Protein 6BYQ (pdb70)

Radius of gyration: 20.9 Å; Cα contacts (8 Å, |Δi|>4): 450; chains: 1; bounding box: 57×39×56 Å

Nearest PDB structures (foldseek):
  6byq-assembly1_A-2  TM=1.003E+00  e=1.329E-57  Helicobacter pylori G27
  1h3f-assembly1_B  TM=9.037E-01  e=4.212E-27  Thermus thermophilus HB27
  6bqy-assembly2_B  TM=9.105E-01  e=7.149E-23  Acinetobacter baumannii
  6bqz-assembly1_A  TM=9.228E-01  e=1.610E-22  Acinetobacter baumannii
  6bqz-assembly2_B  TM=9.219E-01  e=1.893E-22  Acinetobacter baumannii

InterPro domains:
  IPR001412 Aminoacyl-tRNA synthetase, class I, conserved site [PS00178] (47-57)
  IPR002305 Aminoacyl-tRNA synthetase, class Ic [PF00579] (36-324)
  IPR002307 Tyrosine-tRNA ligase [PR01040] (51-73)
  IPR002307 Tyrosine-tRNA ligase [PR01040] (166-181)
  IPR002307 Tyrosine-tRNA ligase [PR01040] (183-205)
  IPR002307 Tyrosine-tRNA ligase [PR01040] (217-229)
  IPR002307 Tyrosine-tRNA ligase [TIGR00234] (8-401)
  IPR002307 Tyrosine-tRNA ligase [cd00805] (41-305)
  IPR002942 RNA-binding S4 domain [PF01479] (344-382)
  IPR002942 RNA-binding S4 domain [SM00363] (342-402)
  IPR014729 Rossmann-like alpha/beta/alpha sandwich fold [G3DSA:3.40.50.620] (4-224)
  IPR024088 Tyrosine-tRNA ligase, bacterial-type [PTHR11766] (14-399)
  IPR024108 Tyrosine-tRNA ligase, bacterial-type, type 2 [MF_02007] (3-401)
  IPR036986 RNA-binding S4 domain superfamily [G3DSA:3.10.290.10] (333-400)

Secondary structure (DSSP, 8-state):
-HHHHHHHHHHHHHHHTT-SEEE-HHHHHHHHHHHHHH---EEEEEEE-SS----BHHHHHHHHHHHHHHHTTEEEEEEE-HHHHTT---PPPPHHHHHHHHHHHHTTGGGTS-GGGEEEEETHHHHTTTHHHHHHHHHTTS-HHHHTTSHHHHHHHHTT----THHHHHHHHHHHHHHHHT-SEEEEEGGGHHHHHHHHHHHHHTT-S---EEEEEPPPBPTTSSSB--TTTT---BTTS-HHHHHHHHHTS-HHHHHHHHHHH--S-HHHHHHHHHHHHTTSS-HHHHHHHHHHHHHHHHS-HHHHHHHH-

Structure (mmCIF, N/CA/C/O backbone):
data_6BYQ
#
_entry.id   6BYQ
#
_cell.length_a   121.400
_cell.length_b   43.360
_cell.length_c   113.700
_cell.angle_alpha   90.000
_cell.angle_beta   121.210
_cell.angle_gamma   90.000
#
_symmetry.space_group_name_H-M   'C 1 2 1'
#
loop_
_entity.id
_entity.type
_entity.pdbx_description
1 polymer 'Tyrosine--tRNA ligase'
2 non-polymer 'ISOPROPYL ALCOHOL'
3 water water
#
loop_
_atom_site.group_PDB
_atom_site.id
_atom_site.type_symbol
_atom_site.label_atom_id
_atom_site.label_alt_id
_atom_site.label_comp_id
_atom_site.label_asym_id
_atom_site.label_entity_id
_atom_site.label_seq_id
_atom_site.pdbx_PDB_ins_code
_atom_site.Cartn_x
_atom_site.Cartn_y
_atom_site.Cartn_z
_atom_site.occupancy
_atom_site.B_iso_or_equiv
_atom_site.auth_seq_id
_atom_site.auth_comp_id
_atom_site.auth_asym_id
_atom_site.auth_atom_id
_atom_site.pdbx_PDB_model_num
ATOM 1 N N . HIS A 1 6 ? -50.949 -19.014 -0.423 1.00 103.22 -2 HIS A N 1
ATOM 2 C CA . HIS A 1 6 ? -51.154 -19.916 0.706 1.00 100.92 -2 HIS A CA 1
ATOM 3 C C . HIS A 1 6 ? -50.915 -19.168 2.027 1.00 94.82 -2 HIS A C 1
ATOM 4 O O . HIS A 1 6 ? -49.806 -19.195 2.572 1.00 90.61 -2 HIS A O 1
ATOM 11 N N . HIS A 1 7 ? -51.972 -18.512 2.530 1.00 93.50 -1 HIS A N 1
ATOM 12 C CA . HIS A 1 7 ? -51.825 -17.547 3.622 1.00 89.87 -1 HIS A CA 1
ATOM 13 C C . HIS A 1 7 ? -51.154 -18.167 4.840 1.00 97.11 -1 HIS A C 1
ATOM 14 O O . HIS A 1 7 ? -50.334 -17.520 5.503 1.00 91.32 -1 HIS A O 1
ATOM 16 N N . HIS A 1 8 ? -51.493 -19.418 5.153 1.00 108.81 0 HIS A N 1
ATOM 17 C CA . HIS A 1 8 ? -50.951 -20.054 6.348 1.00 111.20 0 HIS A CA 1
ATOM 18 C C . HIS A 1 8 ? -49.436 -20.177 6.266 1.00 94.74 0 HIS A C 1
ATOM 19 O O . HIS A 1 8 ? -48.721 -19.800 7.201 1.00 90.52 0 HIS A O 1
ATOM 26 N N . MET A 1 9 ? -48.931 -20.708 5.148 1.00 88.80 1 MET A N 1
ATOM 27 C CA . MET A 1 9 ? -47.492 -20.889 4.984 1.00 80.51 1 MET A CA 1
ATOM 28 C C . MET A 1 9 ? -46.746 -19.561 5.046 1.00 75.65 1 MET A C 1
ATOM 29 O O . MET A 1 9 ? -45.692 -19.462 5.688 1.00 69.44 1 MET A O 1
ATOM 34 N N . GLU A 1 10 ? -47.278 -18.529 4.381 1.00 74.44 2 GLU A N 1
ATOM 35 C CA . GLU A 1 10 ? -46.646 -17.213 4.404 1.00 67.75 2 GLU A CA 1
ATOM 36 C C . GLU A 1 10 ? -46.462 -16.708 5.830 1.00 64.36 2 GLU A C 1
ATOM 37 O O . GLU A 1 10 ? -45.426 -16.114 6.159 1.00 63.33 2 GLU A O 1
ATOM 43 N N . GLN A 1 11 ? -47.445 -16.961 6.697 1.00 47.78 3 GLN A N 1
ATOM 44 C CA . GLN A 1 11 ? -47.301 -16.585 8.098 1.00 55.34 3 GLN A CA 1
ATOM 45 C C . GLN A 1 11 ? -46.195 -17.391 8.758 1.00 58.11 3 GLN A C 1
ATOM 46 O O . GLN A 1 11 ? -45.362 -16.842 9.490 1.00 57.16 3 GLN A O 1
ATOM 48 N N . LYS A 1 12 ? -46.163 -18.701 8.497 1.00 54.47 4 LYS A N 1
ATOM 49 C CA . LYS A 1 12 ? -45.114 -19.534 9.062 1.00 54.05 4 LYS A CA 1
ATOM 50 C C . LYS A 1 12 ? -43.741 -19.066 8.587 1.00 58.42 4 LYS A C 1
ATOM 51 O O . LYS A 1 12 ? -42.800 -18.962 9.384 1.00 57.39 4 LYS A O 1
ATOM 53 N N . ILE A 1 13 ? -43.614 -18.739 7.299 1.00 51.14 5 ILE A N 1
ATOM 54 C CA . ILE A 1 13 ? -42.315 -18.301 6.795 1.00 48.93 5 ILE A CA 1
ATOM 55 C C . ILE A 1 13 ? -41.941 -16.949 7.385 1.00 45.33 5 ILE A C 1
ATOM 56 O O . ILE A 1 13 ? -40.784 -16.719 7.757 1.00 42.29 5 ILE A O 1
ATOM 61 N N . SER A 1 14 ? -42.905 -16.031 7.480 1.00 39.84 6 SER A N 1
ATOM 62 C CA . SER A 1 14 ? -42.589 -14.712 8.015 1.00 50.83 6 SER A CA 1
ATOM 63 C C . SER A 1 14 ? -42.047 -14.819 9.434 1.00 57.88 6 SER A C 1
ATOM 64 O O . SER A 1 14 ? -41.062 -14.155 9.785 1.00 60.18 6 SER A O 1
ATOM 67 N N . VAL A 1 15 ? -42.670 -15.670 10.253 1.00 58.22 7 VAL A N 1
ATOM 68 C CA . VAL A 1 15 ? -42.204 -15.909 11.616 1.00 52.30 7 VAL A CA 1
ATOM 69 C C . VAL A 1 15 ? -40.817 -16.562 11.612 1.00 49.02 7 VAL A C 1
ATOM 70 O O . VAL A 1 15 ? -39.935 -16.184 12.396 1.00 39.92 7 VAL A O 1
ATOM 74 N N . ALA A 1 16 ? -40.606 -17.555 10.739 1.00 40.41 8 ALA A N 1
ATOM 75 C CA . ALA A 1 16 ? -39.304 -18.221 10.687 1.00 42.64 8 ALA A CA 1
ATOM 76 C C . ALA A 1 16 ? -38.188 -17.222 10.405 1.00 45.88 8 ALA A C 1
ATOM 77 O O . ALA A 1 16 ? -37.115 -17.286 11.015 1.00 47.12 8 ALA A O 1
ATOM 79 N N . LEU A 1 17 ? -38.428 -16.285 9.492 1.00 46.22 9 LEU A N 1
ATOM 80 C CA . LEU A 1 17 ? -37.396 -15.315 9.145 1.00 42.82 9 LEU A CA 1
ATOM 81 C C . LEU A 1 17 ? -37.074 -14.399 10.318 1.00 46.61 9 LEU A C 1
ATOM 82 O O . LEU A 1 17 ? -35.905 -14.059 10.541 1.00 45.02 9 LEU A O 1
ATOM 87 N N . LYS A 1 18 ? -38.094 -13.989 11.081 1.00 37.51 10 LYS A N 1
ATOM 88 C CA . LYS A 1 18 ? -37.845 -13.134 12.239 1.00 39.78 10 LYS A CA 1
ATOM 89 C C . LYS A 1 18 ? -37.041 -13.865 13.308 1.00 41.66 10 LYS A C 1
ATOM 90 O O . LYS A 1 18 ? -36.122 -13.291 13.899 1.00 41.95 10 LYS A O 1
ATOM 96 N N . GLU A 1 19 ? -37.362 -15.131 13.568 1.00 37.94 11 GLU A N 1
ATOM 97 C CA . GLU A 1 19 ? -36.589 -15.877 14.555 1.00 41.48 11 GLU A CA 1
ATOM 98 C C . GLU A 1 19 ? -35.149 -16.072 14.089 1.00 40.57 11 GLU A C 1
ATOM 99 O O . GLU A 1 19 ? -34.219 -16.019 14.894 1.00 42.27 11 GLU A O 1
ATOM 105 N N . ILE A 1 20 ? -34.946 -16.276 12.790 1.00 41.42 12 ILE A N 1
ATOM 106 C CA . ILE A 1 20 ? -33.597 -16.491 12.273 1.00 29.39 12 ILE A CA 1
ATOM 107 C C . ILE A 1 20 ? -32.754 -15.213 12.403 1.00 37.39 12 ILE A C 1
ATOM 108 O O . ILE A 1 20 ? -31.593 -15.260 12.821 1.00 39.09 12 ILE A O 1
ATOM 113 N N . LYS A 1 21 ? -33.339 -14.053 12.086 1.00 41.20 13 LYS A N 1
ATOM 114 C CA . LYS A 1 21 ? -32.674 -12.760 12.266 1.00 42.10 13 LYS A CA 1
ATOM 115 C C . LYS A 1 21 ? -32.503 -12.373 13.732 1.00 41.10 13 LYS A C 1
ATOM 116 O O . LYS A 1 21 ? -31.699 -11.488 14.030 1.00 45.02 13 LYS A O 1
ATOM 122 N N . ARG A 1 22 ? -33.269 -12.983 14.635 1.00 43.98 14 ARG A N 1
ATOM 123 C CA . ARG A 1 22 ? -33.276 -12.581 16.036 1.00 45.52 14 ARG A CA 1
ATOM 124 C C . ARG A 1 22 ? -31.870 -12.636 16.623 1.00 45.21 14 ARG A C 1
ATOM 125 O O . ARG A 1 22 ? -31.187 -13.654 16.523 1.00 41.31 14 ARG A O 1
ATOM 133 N N . GLY A 1 23 ? -31.437 -11.524 17.214 1.00 40.35 15 GLY A N 1
ATOM 134 C CA . GLY A 1 23 ? -30.142 -11.430 17.846 1.00 42.24 15 GLY A CA 1
ATOM 135 C C . GLY A 1 23 ? -28.947 -11.319 16.916 1.00 44.95 15 GLY A C 1
ATOM 136 O O . GLY A 1 23 ? -27.846 -11.063 17.398 1.00 46.58 15 GLY A O 1
ATOM 137 N N . ALA A 1 24 ? -29.109 -11.485 15.608 1.00 37.79 16 ALA A N 1
ATOM 138 C CA . ALA A 1 24 ? -27.939 -11.478 14.739 1.00 38.63 16 ALA A CA 1
ATOM 139 C C . ALA A 1 24 ? -27.463 -10.056 14.505 1.00 43.29 16 ALA A C 1
ATOM 140 O O . ALA A 1 24 ? -28.242 -9.101 14.565 1.00 41.05 16 ALA A O 1
ATOM 142 N N . ASN A 1 25 ? -26.165 -9.915 14.244 1.00 43.28 17 ASN A N 1
ATOM 143 C CA . ASN A 1 25 ? -25.667 -8.591 13.894 1.00 47.66 17 ASN A CA 1
ATOM 144 C C . ASN A 1 25 ? -25.968 -8.281 12.439 1.00 39.84 17 ASN A C 1
ATOM 145 O O . ASN A 1 25 ? -26.293 -7.141 12.091 1.00 41.18 17 ASN A O 1
ATOM 150 N N . GLU A 1 26 ? -25.862 -9.280 11.583 1.00 38.69 18 GLU A N 1
ATOM 151 C CA . GLU A 1 26 ? -26.012 -9.051 10.160 1.00 42.02 18 GLU A CA 1
ATOM 152 C C . GLU A 1 26 ? -26.250 -10.390 9.501 1.00 41.35 18 GLU A C 1
ATOM 153 O O . GLU A 1 26 ? -25.666 -11.398 9.903 1.00 35.18 18 GLU A O 1
ATOM 159 N N . ILE A 1 27 ? -27.115 -10.389 8.499 1.00 37.16 19 ILE A N 1
ATOM 160 C CA . ILE A 1 27 ? -27.331 -11.544 7.646 1.00 37.44 19 ILE A CA 1
ATOM 161 C C . ILE A 1 27 ? -27.041 -11.132 6.213 1.00 30.13 19 ILE A C 1
ATOM 162 O O . ILE A 1 27 ? -27.557 -10.113 5.742 1.00 35.12 19 ILE A O 1
ATOM 167 N N . ILE A 1 28 ? -26.215 -11.920 5.524 1.00 28.91 20 ILE A N 1
ATOM 168 C CA . ILE A 1 28 ? -26.002 -11.773 4.088 1.00 26.13 20 ILE A CA 1
ATOM 169 C C . ILE A 1 28 ? -26.644 -12.976 3.421 1.00 35.23 20 ILE A C 1
ATOM 170 O O . ILE A 1 28 ? -26.310 -14.115 3.756 1.00 34.70 20 ILE A O 1
ATOM 175 N N . GLY A 1 29 ? -27.561 -12.735 2.484 1.00 33.14 21 GLY A N 1
ATOM 176 C CA . GLY A 1 29 ? -28.218 -13.835 1.795 1.00 29.28 21 GLY A CA 1
ATOM 177 C C . GLY A 1 29 ? -29.522 -14.318 2.414 1.00 29.22 21 GLY A C 1
ATOM 178 O O . GLY A 1 29 ? -29.819 -15.514 2.350 1.00 29.24 21 GLY A O 1
ATOM 179 N N . LEU A 1 30 ? -30.318 -13.425 3.010 1.00 26.84 22 LEU A N 1
ATOM 180 C CA . LEU A 1 30 ? -31.577 -13.855 3.628 1.00 31.56 22 LEU A CA 1
ATOM 181 C C . LEU A 1 30 ? -32.528 -14.476 2.601 1.00 32.19 22 LEU A C 1
ATOM 182 O O . LEU A 1 30 ? -33.249 -15.421 2.922 1.00 31.91 22 LEU A O 1
ATOM 187 N N . GLU A 1 31 ? -32.498 -14.007 1.350 1.00 31.00 23 GLU A N 1
ATOM 188 C CA . GLU A 1 31 ? -33.361 -14.586 0.319 1.00 34.28 23 GLU A CA 1
ATOM 189 C C . GLU A 1 31 ? -33.054 -16.063 0.092 1.00 35.56 23 GLU A C 1
ATOM 190 O O . GLU A 1 31 ? -33.966 -16.893 -0.016 1.00 29.97 23 GLU A O 1
ATOM 196 N N . TYR A 1 32 ? -31.774 -16.417 0.014 1.00 30.34 24 TYR A N 1
ATOM 197 C CA . TYR A 1 32 ? -31.445 -17.826 -0.137 1.00 29.79 24 TYR A CA 1
ATOM 198 C C . TYR A 1 32 ? -31.888 -18.615 1.091 1.00 27.97 24 TYR A C 1
ATOM 199 O O . TYR A 1 32 ? -32.441 -19.715 0.964 1.00 30.27 24 TYR A O 1
ATOM 208 N N . ILE A 1 33 ? -31.699 -18.052 2.290 1.00 27.65 25 ILE A N 1
ATOM 209 C CA . ILE A 1 33 ? -32.165 -18.731 3.498 1.00 19.55 25 ILE A CA 1
ATOM 210 C C . ILE A 1 33 ? -33.677 -18.949 3.435 1.00 33.68 25 ILE A C 1
ATOM 211 O O . ILE A 1 33 ? -34.183 -20.023 3.794 1.00 30.82 25 ILE A O 1
ATOM 216 N N . GLU A 1 34 ? -34.420 -17.928 2.986 1.00 28.45 26 GLU A N 1
ATOM 217 C CA . GLU A 1 34 ? -35.860 -18.070 2.836 1.00 33.72 26 GLU A CA 1
ATOM 218 C C . GLU A 1 34 ? -36.206 -19.189 1.864 1.00 31.44 26 GLU A C 1
ATOM 219 O O . GLU A 1 34 ? -37.138 -19.964 2.097 1.00 29.65 26 GLU A O 1
ATOM 225 N N . LYS A 1 35 ? -35.465 -19.288 0.762 1.00 33.07 27 LYS A N 1
ATOM 226 C CA . LYS A 1 35 ? -35.745 -20.329 -0.210 1.00 36.98 27 LYS A CA 1
ATOM 227 C C . LYS A 1 35 ? -35.494 -21.715 0.383 1.00 27.51 27 LYS A C 1
ATOM 228 O O . LYS A 1 35 ? -36.259 -22.657 0.139 1.00 32.01 27 LYS A O 1
ATOM 234 N N . LEU A 1 36 ? -34.459 -21.848 1.203 1.00 29.22 28 LEU A N 1
ATOM 235 C CA . LEU A 1 36 ? -34.173 -23.150 1.795 1.00 28.69 28 LEU A CA 1
ATOM 236 C C . LEU A 1 36 ? -35.212 -23.509 2.851 1.00 26.85 28 LEU A C 1
ATOM 237 O O . LEU A 1 36 ? -35.585 -24.675 2.980 1.00 31.23 28 LEU A O 1
ATOM 242 N N . VAL A 1 37 ? -35.682 -22.522 3.619 1.00 28.13 29 VAL A N 1
ATOM 243 C CA . VAL A 1 37 ? -36.696 -22.820 4.627 1.00 30.25 29 VAL A CA 1
ATOM 244 C C . VAL A 1 37 ? -37.990 -23.276 3.967 1.00 28.61 29 VAL A C 1
ATOM 245 O O . VAL A 1 37 ? -38.608 -24.252 4.403 1.00 35.73 29 VAL A O 1
ATOM 249 N N . ARG A 1 38 ? -38.411 -22.594 2.893 1.00 34.02 30 ARG A N 1
ATOM 250 C CA . ARG A 1 38 ? -39.621 -23.017 2.194 1.00 33.23 30 ARG A CA 1
ATOM 251 C C . ARG A 1 38 ? -39.442 -24.407 1.609 1.00 32.95 30 ARG A C 1
ATOM 252 O O . ARG A 1 38 ? -40.365 -25.221 1.640 1.00 34.90 30 ARG A O 1
ATOM 260 N N . LYS A 1 39 ? -38.258 -24.697 1.068 1.00 30.79 31 LYS A N 1
ATOM 261 C CA . LYS A 1 39 ? -38.043 -26.018 0.493 1.00 34.98 31 LYS A CA 1
ATOM 262 C C . LYS A 1 39 ? -38.139 -27.086 1.574 1.00 28.11 31 LYS A C 1
ATOM 263 O O . LYS A 1 39 ? -38.760 -28.140 1.363 1.00 33.47 31 LYS A O 1
ATOM 269 N N . TYR A 1 40 ? -37.577 -26.804 2.755 1.00 29.18 32 TYR A N 1
ATOM 270 C CA . TYR A 1 40 ? -37.688 -27.735 3.879 1.00 26.76 32 TYR A CA 1
ATOM 271 C C . TYR A 1 40 ? -39.146 -27.985 4.245 1.00 34.18 32 TYR A C 1
ATOM 272 O O . TYR A 1 40 ? -39.557 -29.134 4.453 1.00 34.22 32 TYR A O 1
ATOM 281 N N . TYR A 1 41 ? -39.943 -26.912 4.344 1.00 33.07 33 TYR A N 1
ATOM 282 C CA . TYR A 1 41 ? -41.365 -27.103 4.641 1.00 36.86 33 TYR A CA 1
ATOM 283 C C . TYR A 1 41 ? -42.069 -27.832 3.513 1.00 35.00 33 TYR A C 1
ATOM 284 O O . TYR A 1 41 ? -42.971 -28.625 3.757 1.00 37.44 33 TYR A O 1
ATOM 293 N N . GLU A 1 42 ? -41.656 -27.594 2.275 1.00 36.38 34 GLU A N 1
ATOM 294 C CA . GLU A 1 42 ? -42.319 -28.211 1.140 1.00 37.08 34 GLU A CA 1
ATOM 295 C C . GLU A 1 42 ? -41.913 -29.672 0.965 1.00 37.40 34 GLU A C 1
ATOM 296 O O . GLU A 1 42 ? -42.731 -30.502 0.549 1.00 40.25 34 GLU A O 1
ATOM 302 N N . THR A 1 43 ? -40.659 -30.014 1.265 1.00 34.89 35 THR A N 1
ATOM 303 C CA . THR A 1 43 ? -40.118 -31.316 0.869 1.00 40.68 35 THR A CA 1
ATOM 304 C C . THR A 1 43 ? -39.450 -32.094 1.986 1.00 39.55 35 THR A C 1
ATOM 305 O O . THR A 1 43 ? -39.023 -33.228 1.738 1.00 34.89 35 THR A O 1
ATOM 309 N N . ASN A 1 44 ? -39.276 -31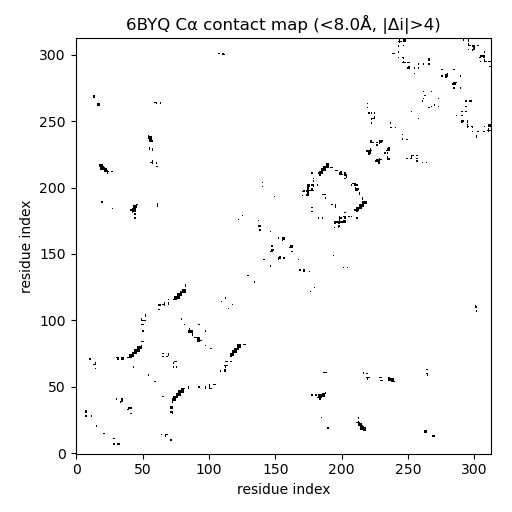.510 3.173 1.00 32.72 36 ASN A N 1
ATOM 310 C CA . ASN A 1 44 ? -38.501 -32.074 4.267 1.00 39.30 36 ASN A CA 1
ATOM 311 C C . ASN A 1 44 ? -37.007 -32.172 3.962 1.00 42.90 36 ASN A C 1
ATOM 312 O O . ASN A 1 44 ? -36.298 -32.846 4.699 1.00 34.75 36 ASN A O 1
ATOM 317 N N . GLU A 1 45 ? -36.513 -31.551 2.889 1.00 35.60 37 GLU A N 1
ATOM 318 C CA . GLU A 1 45 ? -35.091 -31.648 2.574 1.00 29.76 37 GLU A CA 1
ATOM 319 C C . GLU A 1 45 ? -34.302 -30.672 3.434 1.00 32.27 37 GLU A C 1
ATOM 320 O O . GLU A 1 45 ? -34.594 -29.472 3.457 1.00 26.22 37 GLU A O 1
ATOM 326 N N . ARG A 1 46 ? -33.295 -31.177 4.127 1.00 28.60 38 ARG A N 1
ATOM 327 C CA . ARG A 1 46 ? -32.539 -30.299 5.005 1.00 32.71 38 ARG A CA 1
ATOM 328 C C . ARG A 1 46 ? -31.437 -29.595 4.234 1.00 32.62 38 ARG A C 1
ATOM 329 O O . ARG A 1 46 ? -31.024 -30.038 3.157 1.00 34.55 38 ARG A O 1
ATOM 337 N N . PHE A 1 47 ? -30.991 -28.455 4.777 1.00 25.87 39 PHE A N 1
ATOM 338 C CA . PHE A 1 47 ? -29.880 -27.692 4.216 1.00 30.74 39 PHE A CA 1
ATOM 339 C C . PHE A 1 47 ? -28.739 -27.630 5.223 1.00 32.79 39 PHE A C 1
ATOM 340 O O . PHE A 1 47 ? -28.924 -27.880 6.421 1.00 30.31 39 PHE A O 1
ATOM 348 N N . ILE A 1 48 ? -27.558 -27.253 4.728 1.00 24.13 40 ILE A N 1
ATOM 349 C CA . ILE A 1 48 ? -26.307 -27.460 5.447 1.00 28.18 40 ILE A CA 1
ATOM 350 C C . ILE A 1 48 ? -25.854 -26.167 6.107 1.00 33.67 40 ILE A C 1
ATOM 351 O O . ILE A 1 48 ? -25.617 -25.156 5.430 1.00 28.21 40 ILE A O 1
ATOM 356 N N . VAL A 1 49 ? -25.694 -26.208 7.429 1.00 28.19 41 VAL A N 1
ATOM 357 C CA . VAL A 1 49 ? -25.254 -25.056 8.199 1.00 23.24 41 VAL A CA 1
ATOM 358 C C . VAL A 1 49 ? -23.904 -25.357 8.829 1.00 34.80 41 VAL A C 1
ATOM 359 O O . VAL A 1 49 ? -23.745 -26.358 9.541 1.00 33.93 41 VAL A O 1
ATOM 363 N N . LYS A 1 50 ? -22.944 -24.479 8.573 1.00 29.21 42 LYS A N 1
ATOM 364 C CA . LYS A 1 50 ? -21.555 -24.660 8.966 1.00 25.65 42 LYS A CA 1
ATOM 365 C C . LYS A 1 50 ? -21.222 -23.709 10.111 1.00 32.06 42 LYS A C 1
ATOM 366 O O . LYS A 1 50 ? -21.552 -22.518 10.051 1.00 27.14 42 LYS A O 1
ATOM 372 N N . ALA A 1 51 ? -20.570 -24.231 11.146 1.00 30.09 43 ALA A N 1
ATOM 373 C CA . ALA A 1 51 ? -20.018 -23.376 12.191 1.00 35.76 43 ALA A CA 1
ATOM 374 C C . ALA A 1 51 ? -18.752 -24.021 12.728 1.00 39.95 43 ALA A C 1
ATOM 375 O O . ALA A 1 51 ? -18.701 -25.241 12.927 1.00 36.98 43 ALA A O 1
ATOM 377 N N . GLY A 1 52 ? -17.732 -23.200 12.943 1.00 38.00 44 GLY A N 1
ATOM 378 C CA . GLY A 1 52 ? -16.391 -23.673 13.254 1.00 31.71 44 GLY A CA 1
ATOM 379 C C . GLY A 1 52 ? -16.075 -23.387 14.710 1.00 43.71 44 GLY A C 1
ATOM 380 O O . GLY A 1 52 ? -16.480 -22.351 15.250 1.00 43.44 44 GLY A O 1
ATOM 381 N N . PHE A 1 53 ? -15.366 -24.314 15.350 1.00 39.77 45 PHE A N 1
ATOM 382 C CA . PHE A 1 53 ? -15.136 -24.212 16.780 1.00 43.09 45 PHE A CA 1
ATOM 383 C C . PHE A 1 53 ? -13.678 -24.468 17.114 1.00 57.21 45 PHE A C 1
ATOM 384 O O . PHE A 1 53 ? -12.969 -25.190 16.406 1.00 54.22 45 PHE A O 1
ATOM 392 N N . ASP A 1 54 ? -13.246 -23.836 18.203 1.00 60.84 46 ASP A N 1
ATOM 393 C CA . ASP A 1 54 ? -11.890 -23.887 18.722 1.00 64.11 46 ASP A CA 1
ATOM 394 C C . ASP A 1 54 ? -11.553 -25.303 19.159 1.00 64.01 46 ASP A C 1
ATOM 395 O O . ASP A 1 54 ? -12.110 -25.797 20.147 1.00 61.99 46 ASP A O 1
ATOM 400 N N . PRO A 1 55 ? -10.642 -25.978 18.458 1.00 64.34 47 PRO A N 1
ATOM 401 C CA . PRO A 1 55 ? -10.223 -27.318 18.898 1.00 62.56 47 PRO A CA 1
ATOM 402 C C . PRO A 1 55 ? -9.564 -27.339 20.257 1.00 63.32 47 PRO A C 1
ATOM 403 O O . PRO A 1 55 ? -9.575 -28.386 20.909 1.00 68.04 47 PRO A O 1
ATOM 407 N N . THR A 1 56 ? -8.987 -26.225 20.706 1.00 72.45 48 THR A N 1
ATOM 408 C CA . THR A 1 56 ? -8.161 -26.237 21.910 1.00 91.93 48 THR A CA 1
ATOM 409 C C . THR A 1 56 ? -8.951 -25.970 23.186 1.00 103.65 48 THR A C 1
ATOM 410 O O . THR A 1 56 ? -8.700 -26.620 24.206 1.00 110.49 48 THR A O 1
ATOM 414 N N . ALA A 1 57 ? -9.896 -25.030 23.166 1.00 107.71 49 ALA A N 1
ATOM 415 C CA . ALA A 1 57 ? -10.530 -24.544 24.395 1.00 113.76 49 ALA A CA 1
ATOM 416 C C . ALA A 1 57 ? -12.014 -24.871 24.436 1.00 107.15 49 ALA A C 1
ATOM 417 O O . ALA A 1 57 ? -12.837 -24.120 23.885 1.00 99.73 49 ALA A O 1
ATOM 419 N N . PRO A 1 58 ? -12.411 -25.976 25.072 1.00 108.62 50 PRO A N 1
ATOM 420 C CA . PRO A 1 58 ? -13.844 -26.256 25.267 1.00 109.94 50 PRO A CA 1
ATOM 421 C C . PRO A 1 58 ? -14.379 -25.987 26.673 1.00 118.42 50 PRO A C 1
ATOM 422 O O . PRO A 1 58 ? -15.491 -26.437 26.967 1.00 128.77 50 PRO A O 1
ATOM 426 N N . ASP A 1 59 ? -13.643 -25.293 27.543 1.00 110.66 51 ASP A N 1
ATOM 427 C CA . ASP A 1 59 ? -14.215 -24.839 28.812 1.00 107.84 51 ASP A CA 1
ATOM 428 C C . ASP A 1 59 ? -15.201 -23.715 28.517 1.00 108.81 51 ASP A C 1
ATOM 429 O O . ASP A 1 59 ? -14.796 -22.595 28.192 1.00 115.58 51 ASP A O 1
ATOM 431 N N . LEU A 1 60 ? -16.494 -24.005 28.627 1.00 100.72 52 LEU A N 1
ATOM 432 C CA . LEU A 1 60 ? -17.530 -23.167 28.040 1.00 86.46 52 LEU A CA 1
ATOM 433 C C . LEU A 1 60 ? -18.325 -22.407 29.095 1.00 84.02 52 LEU A C 1
ATOM 434 O O . LEU A 1 60 ? -18.669 -22.953 30.147 1.00 89.44 52 LEU A O 1
ATOM 439 N N . HIS A 1 61 ? -18.616 -21.145 28.794 1.00 76.90 53 HIS A N 1
ATOM 440 C CA . HIS A 1 61 ? -19.604 -20.344 29.502 1.00 76.66 53 HIS A CA 1
ATOM 441 C C . HIS A 1 61 ? -20.741 -20.003 28.542 1.00 69.54 53 HIS A C 1
ATOM 442 O O . HIS A 1 61 ? -20.723 -20.384 27.369 1.00 70.05 53 HIS A O 1
ATOM 449 N N . LEU A 1 62 ? -21.743 -19.282 29.054 1.00 66.55 54 LEU A N 1
ATOM 450 C CA . LEU A 1 62 ? -22.950 -19.032 28.268 1.00 66.47 54 LEU A CA 1
ATOM 451 C C . LEU A 1 62 ? -22.648 -18.266 26.987 1.00 63.61 54 LEU A C 1
ATOM 452 O O . LEU A 1 62 ? -23.335 -18.453 25.976 1.00 58.65 54 LEU A O 1
ATOM 457 N N . GLY A 1 63 ? -21.632 -17.402 27.009 1.00 65.54 55 GLY A N 1
ATOM 458 C CA . GLY A 1 63 ? -21.262 -16.683 25.802 1.00 58.78 55 GLY A CA 1
ATOM 459 C C . GLY A 1 63 ? -20.895 -17.608 24.659 1.00 59.09 55 GLY A C 1
ATOM 460 O O . GLY A 1 63 ? -21.171 -17.308 23.494 1.00 55.25 55 GLY A O 1
ATOM 461 N N . HIS A 1 64 ? -20.272 -18.747 24.974 1.00 61.81 56 HIS A N 1
ATOM 462 C CA . HIS A 1 64 ? -19.919 -19.707 23.935 1.00 64.50 56 HIS A CA 1
ATOM 463 C C . HIS A 1 64 ? -21.143 -20.367 23.321 1.00 62.26 56 HIS A C 1
ATOM 464 O O . HIS A 1 64 ? -21.053 -20.892 22.207 1.00 56.82 56 HIS A O 1
ATOM 471 N N . THR A 1 65 ? -22.279 -20.350 24.015 1.00 58.80 57 THR A N 1
ATOM 472 C CA . THR A 1 65 ? -23.468 -21.055 23.557 1.00 52.16 57 THR A CA 1
ATOM 473 C C . THR A 1 65 ? -24.355 -20.220 22.642 1.00 49.57 57 THR A C 1
ATOM 474 O O . THR A 1 65 ? -25.290 -20.769 22.048 1.00 53.09 57 THR A O 1
ATOM 478 N N . VAL A 1 66 ? -24.095 -18.918 22.527 1.00 47.92 58 VAL A N 1
ATOM 479 C CA . VAL A 1 66 ? -24.975 -18.034 21.761 1.00 46.14 58 VAL A CA 1
ATOM 480 C C . VAL A 1 66 ? -25.072 -18.499 20.312 1.00 47.29 58 VAL A C 1
ATOM 481 O O . VAL A 1 66 ? -26.157 -18.565 19.722 1.00 49.81 58 VAL A O 1
ATOM 485 N N . LEU A 1 67 ? -23.935 -18.819 19.716 1.00 44.38 59 LEU A N 1
ATOM 486 C CA . LEU A 1 67 ? -23.941 -19.269 18.338 1.00 43.80 59 LEU A CA 1
ATOM 487 C C . LEU A 1 67 ? -24.588 -20.648 18.230 1.00 39.82 59 LEU A C 1
ATOM 488 O O . LEU A 1 67 ? -25.336 -20.927 17.284 1.00 38.34 59 LEU A O 1
ATOM 493 N N . ILE A 1 68 ? -24.333 -21.504 19.216 1.00 37.30 60 ILE A N 1
ATOM 494 C CA . ILE A 1 68 ? -24.919 -22.838 19.228 1.00 43.24 60 ILE A CA 1
ATOM 495 C C . ILE A 1 68 ? -26.439 -22.751 19.325 1.00 44.71 60 ILE A C 1
ATOM 496 O O . ILE A 1 68 ? -27.164 -23.532 18.691 1.00 41.47 60 ILE A O 1
ATOM 501 N N . GLN A 1 69 ? -26.948 -21.783 20.089 1.00 46.10 61 GLN A N 1
ATOM 502 C CA A GLN A 1 69 ? -28.394 -21.601 20.160 0.50 45.29 61 GLN A CA 1
ATOM 503 C CA B GLN A 1 69 ? -28.393 -21.586 20.162 0.50 45.27 61 GLN A CA 1
ATOM 504 C C . GLN A 1 69 ? -28.972 -21.212 18.801 1.00 43.19 61 GLN A C 1
ATOM 505 O O . GLN A 1 69 ? -30.058 -21.669 18.430 1.00 35.76 61 GLN A O 1
ATOM 516 N N . LYS A 1 70 ? -28.265 -20.370 18.040 1.00 37.74 62 LYS A N 1
ATOM 517 C CA . LYS A 1 70 ? -28.769 -20.039 16.706 1.00 39.62 62 LYS A CA 1
ATOM 518 C C . LYS A 1 70 ? -28.756 -21.264 15.800 1.00 43.09 62 LYS A C 1
ATOM 519 O O . LYS A 1 70 ? -29.653 -21.423 14.963 1.00 43.70 62 LYS A O 1
ATOM 525 N N . LEU A 1 71 ? -27.752 -22.131 15.959 1.00 40.35 63 LEU A N 1
ATOM 526 C CA . LEU A 1 71 ? -27.723 -23.393 15.224 1.00 36.23 63 LEU A CA 1
ATOM 527 C C . LEU A 1 71 ? -28.922 -24.277 15.581 1.00 35.47 63 LEU A C 1
ATOM 528 O O . LEU A 1 71 ? -29.541 -24.869 14.693 1.00 38.14 63 LEU A O 1
ATOM 533 N N . ALA A 1 72 ? -29.268 -24.376 16.875 1.00 31.57 64 ALA A N 1
ATOM 534 C CA . ALA A 1 72 ? -30.449 -25.153 17.271 1.00 40.51 64 ALA A CA 1
ATOM 535 C C . ALA A 1 72 ? -31.737 -24.569 16.688 1.00 41.42 64 ALA A C 1
ATOM 536 O O . ALA A 1 72 ? -32.616 -25.312 16.236 1.00 43.78 64 ALA A O 1
ATOM 538 N N . LEU A 1 73 ? -31.874 -23.242 16.711 1.00 43.59 65 LEU A N 1
ATOM 539 C CA . LEU A 1 73 ? -33.013 -22.582 16.075 1.00 39.80 65 LEU A CA 1
ATOM 540 C C . LEU A 1 73 ? -33.091 -22.935 14.593 1.00 38.76 65 LEU A C 1
ATOM 541 O O . LEU A 1 73 ? -34.158 -23.285 14.077 1.00 37.36 65 LEU A O 1
ATOM 546 N N . LEU A 1 74 ? -31.955 -22.865 13.893 1.00 31.28 66 LEU A N 1
ATOM 547 C CA . LEU A 1 74 ? -31.937 -23.192 12.470 1.00 33.11 66 LEU A CA 1
ATOM 548 C C . LEU A 1 74 ? -32.339 -24.646 12.209 1.00 39.26 66 LEU A C 1
ATOM 549 O O . LEU A 1 74 ? -32.902 -24.950 11.154 1.00 39.91 66 LEU A O 1
ATOM 554 N N . GLN A 1 75 ? -32.033 -25.561 13.132 1.00 35.26 67 GLN A N 1
ATOM 555 C CA . GLN A 1 75 ? -32.478 -26.937 12.962 1.00 37.29 67 GLN A CA 1
ATOM 556 C C . GLN A 1 75 ? -33.998 -27.039 13.001 1.00 39.79 67 GLN A C 1
ATOM 557 O O . GLN A 1 75 ? -34.571 -27.930 12.365 1.00 35.23 67 GLN A O 1
ATOM 563 N N . GLN A 1 76 ? -34.668 -26.142 13.735 1.00 38.57 68 GLN A N 1
ATOM 564 C CA . GLN A 1 76 ? -36.125 -26.145 13.722 1.00 41.88 68 GLN A CA 1
ATOM 565 C C . GLN A 1 76 ? -36.648 -25.872 12.325 1.00 40.06 68 GLN A C 1
ATOM 566 O O . GLN A 1 76 ? -37.714 -26.369 11.953 1.00 42.47 68 GLN A O 1
ATOM 572 N N . TYR A 1 77 ? -35.888 -25.129 11.525 1.00 33.31 69 TYR A N 1
ATOM 573 C CA . TYR A 1 77 ? -36.333 -24.719 10.204 1.00 35.84 69 TYR A CA 1
ATOM 574 C C . TYR A 1 77 ? -35.656 -25.502 9.097 1.00 31.19 69 TYR A C 1
ATOM 575 O O . TYR A 1 77 ? -35.693 -25.076 7.940 1.00 33.00 69 TYR A O 1
ATOM 584 N N . GLY A 1 78 ? -35.054 -26.647 9.423 1.00 28.00 70 GLY A N 1
ATOM 585 C CA . GLY A 1 78 ? -34.556 -27.554 8.406 1.00 28.15 70 GLY A CA 1
ATOM 586 C C . GLY A 1 78 ? -33.054 -27.620 8.281 1.00 35.79 70 GLY A C 1
ATOM 587 O O . GLY A 1 78 ? -32.553 -28.193 7.305 1.00 35.11 70 GLY A O 1
ATOM 588 N N . ALA A 1 79 ? -32.318 -27.042 9.218 1.00 32.84 71 ALA A N 1
ATOM 589 C CA . ALA A 1 79 ? -30.870 -27.103 9.151 1.00 29.63 71 ALA A CA 1
ATOM 590 C C . ALA A 1 79 ? -30.362 -28.468 9.590 1.00 37.02 71 ALA A C 1
ATOM 591 O O . ALA A 1 79 ? -30.853 -29.064 10.559 1.00 35.91 71 ALA A O 1
ATOM 593 N N . ARG A 1 80 ? -29.404 -28.976 8.832 1.00 24.33 72 ARG A N 1
ATOM 594 C CA . ARG A 1 80 ? -28.525 -30.051 9.255 1.00 28.23 72 ARG A CA 1
ATOM 595 C C . ARG A 1 80 ? -27.213 -29.364 9.634 1.00 38.71 72 ARG A C 1
ATOM 596 O O . ARG A 1 80 ? -26.669 -28.597 8.836 1.00 32.04 72 ARG A O 1
ATOM 604 N N . VAL A 1 81 ? -26.734 -29.575 10.854 1.00 37.67 73 VAL A N 1
ATOM 605 C CA . VAL A 1 81 ? -25.633 -28.768 11.377 1.00 32.71 73 VAL A CA 1
ATOM 606 C C . VAL A 1 81 ? -24.318 -29.524 11.222 1.00 35.13 73 VAL A C 1
ATOM 607 O O . VAL A 1 81 ? -24.214 -30.695 11.596 1.00 37.05 73 VAL A O 1
ATOM 611 N N . LYS A 1 82 ? -23.309 -28.853 10.684 1.00 35.91 74 LYS A N 1
ATOM 612 C CA . LYS A 1 82 ? -21.961 -29.409 10.594 1.00 35.31 74 LYS A CA 1
ATOM 613 C C . LYS A 1 82 ? -21.108 -28.636 11.595 1.00 35.71 74 LYS A C 1
ATOM 614 O O . LYS A 1 82 ? -20.744 -27.481 11.360 1.00 35.52 74 LYS A O 1
ATOM 620 N N . PHE A 1 83 ? -20.854 -29.265 12.736 1.00 36.14 75 PHE A N 1
ATOM 621 C CA . PHE A 1 83 ? -20.082 -28.696 13.837 1.00 32.75 75 PHE A CA 1
ATOM 622 C C . PHE A 1 83 ? -18.616 -28.970 13.524 1.00 35.79 75 PHE A C 1
ATOM 623 O O . PHE A 1 83 ? -18.113 -30.075 13.742 1.00 38.33 75 PHE A O 1
ATOM 631 N N . LEU A 1 84 ? -17.930 -27.975 12.988 1.00 34.02 76 LEU A N 1
ATOM 632 C CA . LEU A 1 84 ? -16.618 -28.172 12.384 1.00 40.15 76 LEU A CA 1
ATOM 633 C C . LEU A 1 84 ? -15.512 -27.853 13.385 1.00 38.19 76 LEU A C 1
ATOM 634 O O . LEU A 1 84 ? -15.390 -26.718 13.856 1.00 40.32 76 LEU A O 1
ATOM 639 N N . ILE A 1 85 ? -14.712 -28.848 13.706 1.00 40.48 77 ILE A N 1
ATOM 640 C CA . ILE A 1 85 ? -13.522 -28.634 14.517 1.00 42.29 77 ILE A CA 1
ATOM 641 C C . ILE A 1 85 ? -12.361 -28.402 13.563 1.00 40.02 77 ILE A C 1
ATOM 642 O O . ILE A 1 85 ? -12.111 -29.223 12.673 1.00 42.37 77 ILE A O 1
ATOM 647 N N . GLY A 1 86 ? -11.689 -27.256 13.709 1.00 39.47 78 GLY A N 1
ATOM 648 C CA . GLY A 1 86 ? -10.576 -26.919 12.839 1.00 39.46 78 GLY A CA 1
ATOM 649 C C . GLY A 1 86 ? -9.265 -27.515 13.330 1.00 43.90 78 GLY A C 1
ATOM 650 O O . GLY A 1 86 ? -8.395 -26.795 13.823 1.00 41.93 78 GLY A O 1
ATOM 651 N N . ASP A 1 87 ? -9.122 -28.836 13.227 1.00 44.24 79 ASP A N 1
ATOM 652 C CA . ASP A 1 87 ? -7.925 -29.496 13.749 1.00 49.42 79 ASP A CA 1
ATOM 653 C C . ASP A 1 87 ? -6.721 -29.351 12.834 1.00 52.41 79 ASP A C 1
ATOM 654 O O . ASP A 1 87 ? -5.592 -29.533 13.299 1.00 52.91 79 ASP A O 1
ATOM 659 N N . PHE A 1 88 ? -6.930 -29.041 11.552 1.00 43.59 80 PHE A N 1
ATOM 660 C CA . PHE A 1 88 ? -5.806 -28.980 10.624 1.00 45.66 80 PHE A CA 1
ATOM 661 C C . PHE A 1 88 ? -4.802 -27.918 11.048 1.00 48.25 80 PHE A C 1
ATOM 662 O O . PHE A 1 88 ? -3.602 -28.188 11.130 1.00 51.14 80 PHE A O 1
ATOM 670 N N . THR A 1 89 ? -5.275 -26.700 11.331 1.00 51.95 81 THR A N 1
ATOM 671 C CA . THR A 1 89 ? -4.354 -25.658 11.785 1.00 56.11 81 THR A CA 1
ATOM 672 C C . THR A 1 89 ? -3.913 -25.891 13.222 1.00 56.95 81 THR A C 1
ATOM 673 O O . THR A 1 89 ? -2.767 -25.595 13.576 1.00 59.89 81 THR A O 1
ATOM 677 N N . ALA A 1 90 ? -4.803 -26.431 14.059 1.00 58.39 82 ALA A N 1
ATOM 678 C CA . ALA A 1 90 ? -4.427 -26.721 15.437 1.00 61.42 82 ALA A CA 1
ATOM 679 C C . ALA A 1 90 ? -3.296 -27.735 15.514 1.00 62.84 82 ALA A C 1
ATOM 680 O O . ALA A 1 90 ? -2.464 -27.656 16.417 1.00 64.96 82 ALA A O 1
ATOM 682 N N . MET A 1 91 ? -3.251 -28.697 14.595 1.00 63.46 83 MET A N 1
ATOM 683 C CA . MET A 1 91 ? -2.195 -29.698 14.628 1.00 67.86 83 MET A CA 1
ATOM 684 C C . MET A 1 91 ? -0.927 -29.229 13.934 1.00 75.00 83 MET A C 1
ATOM 685 O O . MET A 1 91 ? 0.049 -29.983 13.878 1.00 75.14 83 MET A O 1
ATOM 690 N N . ILE A 1 92 ? -0.915 -28.010 13.408 1.00 79.15 84 ILE A N 1
ATOM 691 C CA . ILE A 1 92 ? 0.307 -27.390 12.908 1.00 85.91 84 ILE A CA 1
ATOM 692 C C . ILE A 1 92 ? 0.884 -26.412 13.923 1.00 87.46 84 ILE A C 1
ATOM 693 O O . ILE A 1 92 ? 2.088 -26.408 14.178 1.00 92.80 84 ILE A O 1
ATOM 698 N N . GLY A 1 93 ? 0.031 -25.578 14.512 1.00 89.15 85 GLY A N 1
ATOM 699 C CA . GLY A 1 93 ? 0.455 -24.605 15.500 1.00 96.90 85 GLY A CA 1
ATOM 700 C C . GLY A 1 93 ? 0.788 -23.246 14.916 1.00 97.11 85 GLY A C 1
ATOM 701 O O .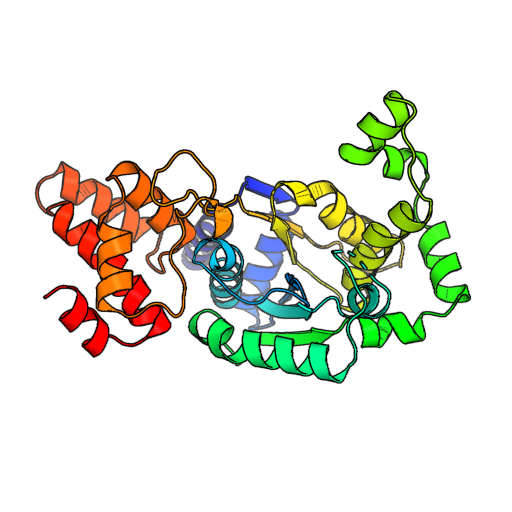 GLY A 1 93 ? 1.711 -22.575 15.381 1.00 99.06 85 GLY A O 1
ATOM 702 N N . THR A 1 101 ? 1.960 -19.942 23.247 1.00 112.62 93 THR A N 1
ATOM 703 C CA . THR A 1 101 ? 0.528 -19.867 23.523 1.00 113.26 93 THR A CA 1
ATOM 704 C C . THR A 1 101 ? -0.272 -20.781 22.599 1.00 119.58 93 THR A C 1
ATOM 705 O O . THR A 1 101 ? -1.328 -21.291 22.983 1.00 117.96 93 THR A O 1
ATOM 707 N N . ARG A 1 102 ? 0.229 -20.982 21.384 1.00 124.26 94 ARG A N 1
ATOM 708 C CA . ARG A 1 102 ? -0.423 -21.818 20.378 1.00 120.45 94 ARG A CA 1
ATOM 709 C C . ARG A 1 102 ? 0.518 -22.962 20.003 1.00 123.11 94 ARG A C 1
ATOM 710 O O . ARG A 1 102 ? 1.005 -23.038 18.871 1.00 124.92 94 ARG A O 1
ATOM 712 N N . LYS A 1 103 ? 0.776 -23.849 20.962 1.00 122.59 95 LYS A N 1
ATOM 713 C CA . LYS A 1 103 ? 1.544 -25.049 20.688 1.00 118.32 95 LYS A CA 1
ATOM 714 C C . LYS A 1 103 ? 0.686 -26.048 19.911 1.00 112.14 95 LYS A C 1
ATOM 715 O O . LYS A 1 103 ? -0.546 -25.995 19.963 1.00 108.68 95 LYS A O 1
ATOM 717 N N . PRO A 1 104 ? 1.314 -26.968 19.177 1.00 108.74 96 PRO A N 1
ATOM 718 C CA . PRO A 1 104 ? 0.542 -27.877 18.319 1.00 101.67 96 PRO A CA 1
ATOM 719 C C . PRO A 1 104 ? -0.125 -29.001 19.100 1.00 97.42 96 PRO A C 1
ATOM 720 O O . PRO A 1 104 ? 0.448 -29.568 20.033 1.00 99.49 96 PRO A O 1
ATOM 724 N N . LEU A 1 105 ? -1.349 -29.326 18.695 1.00 85.14 97 LEU A N 1
ATOM 725 C CA . LEU A 1 105 ? -2.091 -30.445 19.259 1.00 79.95 97 LEU A CA 1
ATOM 726 C C . LEU A 1 105 ? -1.812 -31.720 18.476 1.00 78.08 97 LEU A C 1
ATOM 727 O O . LEU A 1 105 ? -1.526 -31.683 17.277 1.00 77.66 97 LEU A O 1
ATOM 732 N N . ASN A 1 106 ? -1.915 -32.855 19.161 1.00 76.03 98 ASN A N 1
ATOM 733 C CA . ASN A 1 106 ? -1.828 -34.157 18.517 1.00 77.44 98 ASN A CA 1
ATOM 734 C C . ASN A 1 106 ? -3.229 -34.723 18.315 1.00 74.20 98 ASN A C 1
ATOM 735 O O . ASN A 1 106 ? -4.209 -34.219 18.864 1.00 77.18 98 ASN A O 1
ATOM 740 N N . ARG A 1 107 ? -3.314 -35.782 17.502 1.00 69.19 99 ARG A N 1
ATOM 741 C CA . ARG A 1 107 ? -4.613 -36.348 17.148 1.00 71.95 99 ARG A CA 1
ATOM 742 C C . ARG A 1 107 ? -5.400 -36.752 18.385 1.00 76.70 99 ARG A C 1
ATOM 743 O O . ARG A 1 107 ? -6.609 -36.503 18.470 1.00 79.47 99 ARG A O 1
ATOM 751 N N . GLU A 1 108 ? -4.730 -37.380 19.354 1.00 69.93 100 GLU A N 1
ATOM 752 C CA . GLU A 1 108 ? -5.422 -37.852 20.547 1.00 66.42 100 GLU A CA 1
ATOM 753 C C . GLU A 1 108 ? -6.050 -36.695 21.309 1.00 69.21 100 GLU A C 1
ATOM 754 O O . GLU A 1 108 ? -7.156 -36.823 21.848 1.00 70.91 100 GLU A O 1
ATOM 756 N N . GLN A 1 109 ? -5.362 -35.554 21.359 1.00 71.99 101 GLN A N 1
ATOM 757 C CA . GLN A 1 109 ? -5.929 -34.382 22.017 1.00 69.26 101 GLN A CA 1
ATOM 758 C C . GLN A 1 109 ? -7.127 -33.851 21.247 1.00 61.24 101 GLN A C 1
ATOM 759 O O . GLN A 1 109 ? -8.139 -33.466 21.843 1.00 66.49 101 GLN A O 1
ATOM 765 N N . VAL A 1 110 ? -7.021 -33.812 19.922 1.00 58.64 102 VAL A N 1
ATOM 766 C CA . VAL A 1 110 ? -8.130 -33.353 19.098 1.00 59.28 102 VAL A CA 1
ATOM 767 C C . VAL A 1 110 ? -9.375 -34.183 19.375 1.00 64.46 102 VAL A C 1
ATOM 768 O O . VAL A 1 110 ? -10.471 -33.646 19.580 1.00 63.80 102 VAL A O 1
ATOM 772 N N . LEU A 1 111 ? -9.221 -35.505 19.406 1.00 66.79 103 LEU A N 1
ATOM 773 C CA . LEU A 1 111 ? -10.366 -36.367 19.666 1.00 69.66 103 LEU A CA 1
ATOM 774 C C . LEU A 1 111 ? -10.887 -36.184 21.084 1.00 69.64 103 LEU A C 1
ATOM 775 O O . LEU A 1 111 ? -12.105 -36.170 21.302 1.00 69.27 103 LEU A O 1
ATOM 780 N N . GLU A 1 112 ? -9.988 -36.022 22.056 1.00 68.68 104 GLU A N 1
ATOM 781 C CA . GLU A 1 112 ? -10.433 -35.792 23.427 1.00 71.25 104 GLU A CA 1
ATOM 782 C C . GLU A 1 112 ? -11.259 -34.516 23.526 1.00 70.35 104 GLU A C 1
ATOM 783 O O . GLU A 1 112 ? -12.315 -34.500 24.168 1.00 65.07 104 GLU A O 1
ATOM 785 N N . ASN A 1 113 ? -10.809 -33.442 22.870 1.00 65.75 105 ASN A N 1
ATOM 786 C CA . ASN A 1 113 ? -11.529 -32.175 22.948 1.00 60.70 105 ASN A CA 1
ATOM 787 C C . ASN A 1 113 ? -12.869 -32.250 22.228 1.00 61.52 105 ASN A C 1
ATOM 788 O O . ASN A 1 113 ? -13.853 -31.660 22.682 1.00 65.28 105 ASN A O 1
ATOM 793 N N . ALA A 1 114 ? -12.928 -32.972 21.108 1.00 58.22 106 ALA A N 1
ATOM 794 C CA . ALA A 1 114 ? -14.204 -33.169 20.430 1.00 57.30 106 ALA A CA 1
ATOM 795 C C . ALA A 1 114 ? -15.176 -33.934 21.318 1.00 59.08 106 ALA A C 1
ATOM 796 O O . ALA A 1 114 ? -16.358 -33.578 21.415 1.00 56.31 106 ALA A O 1
ATOM 798 N N . LYS A 1 115 ? -14.694 -34.995 21.965 1.00 61.23 107 LYS A N 1
ATOM 799 C CA . LYS A 1 115 ? -15.508 -35.705 22.942 1.00 61.67 107 LYS A CA 1
ATOM 800 C C . LYS A 1 115 ? -16.008 -34.757 24.024 1.00 60.02 107 LYS A C 1
ATOM 801 O O . LYS A 1 115 ? -17.174 -34.825 24.430 1.00 59.69 107 LYS A O 1
ATOM 803 N N . THR A 1 116 ? -15.140 -33.854 24.490 1.00 60.81 108 THR A N 1
ATOM 804 C CA . THR A 1 116 ? -15.545 -32.879 25.499 1.00 62.06 108 THR A CA 1
ATOM 805 C C . THR A 1 116 ? -16.664 -31.982 24.986 1.00 61.38 108 THR A C 1
ATOM 806 O O . THR A 1 116 ? -17.635 -31.722 25.705 1.00 62.33 108 THR A O 1
ATOM 810 N N . TYR A 1 117 ? -16.551 -31.500 23.743 1.00 59.97 109 TYR A N 1
ATOM 811 C CA . TYR A 1 117 ? -17.639 -30.720 23.165 1.00 58.34 109 TYR A CA 1
ATOM 812 C C . TYR A 1 117 ? -18.938 -31.513 23.172 1.00 59.83 109 TYR A C 1
ATOM 813 O O . TYR A 1 117 ? -20.009 -30.971 23.464 1.00 59.62 109 TYR A O 1
ATOM 822 N N . GL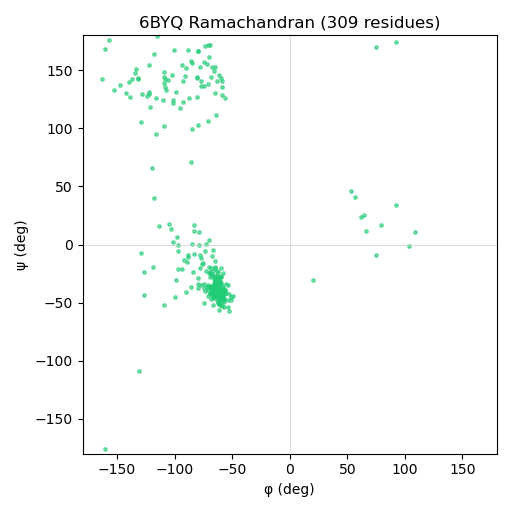U A 1 118 ? -18.859 -32.808 22.871 1.00 58.05 110 GLU A N 1
ATOM 823 C CA . GLU A 1 118 ? -20.066 -33.606 22.725 1.00 59.96 110 GLU A CA 1
ATOM 824 C C . GLU A 1 118 ? -20.710 -33.944 24.060 1.00 64.23 110 GLU A C 1
ATOM 825 O O . GLU A 1 118 ? -21.885 -34.322 24.081 1.00 69.85 110 GLU A O 1
ATOM 831 N N . GLU A 1 119 ? -19.984 -33.795 25.175 1.00 61.53 111 GLU A N 1
ATOM 832 C CA . GLU A 1 119 ? -20.623 -33.885 26.483 1.00 60.53 111 GLU A CA 1
ATOM 833 C C . GLU A 1 119 ? -21.627 -32.764 26.717 1.00 63.04 111 GLU A C 1
ATOM 834 O O . GLU A 1 119 ? -22.432 -32.870 27.649 1.00 75.32 111 GLU A O 1
ATOM 840 N N . GLN A 1 120 ? -21.612 -31.699 25.898 1.00 53.90 112 GLN A N 1
ATOM 841 C CA . GLN A 1 120 ? -22.504 -30.571 26.151 1.00 59.67 112 GLN A CA 1
ATOM 842 C C . GLN A 1 120 ? -23.371 -30.178 24.960 1.00 58.61 112 GLN A C 1
ATOM 843 O O . GLN A 1 120 ? -24.565 -29.934 25.147 1.00 66.62 112 GLN A O 1
ATOM 849 N N . ILE A 1 121 ? -22.815 -30.125 23.742 1.00 50.29 113 ILE A N 1
ATOM 850 C CA . ILE A 1 121 ? -23.501 -29.423 22.654 1.00 43.96 113 ILE A CA 1
ATOM 851 C C . ILE A 1 121 ? -24.869 -30.023 22.369 1.00 50.24 113 ILE A C 1
ATOM 852 O O . ILE A 1 121 ? -25.778 -29.315 21.915 1.00 56.02 113 ILE A O 1
ATOM 857 N N . TYR A 1 122 ? -25.054 -31.316 22.631 1.00 44.75 114 TYR A N 1
ATOM 858 C CA . TYR A 1 122 ? -26.354 -31.934 22.395 1.00 44.50 114 TYR A CA 1
ATOM 859 C C . TYR A 1 122 ? -27.366 -31.629 23.487 1.00 52.03 114 TYR A C 1
ATOM 860 O O . TYR A 1 122 ? -28.511 -32.092 23.395 1.00 48.08 114 TYR A O 1
ATOM 869 N N . LYS A 1 123 ? -26.979 -30.869 24.515 1.00 54.09 115 LYS A N 1
ATOM 870 C CA . LYS A 1 123 ? -27.982 -30.252 25.376 1.00 54.39 115 LYS A CA 1
ATOM 871 C C . LYS A 1 123 ? -28.621 -29.046 24.702 1.00 54.75 115 LYS A C 1
ATOM 872 O O . LYS A 1 123 ? -29.685 -28.600 25.134 1.00 57.05 115 LYS A O 1
ATOM 878 N N . ILE A 1 124 ? -27.996 -28.526 23.649 1.00 51.01 116 ILE A N 1
ATOM 879 C CA . ILE A 1 124 ? -28.519 -27.412 22.871 1.00 49.21 116 ILE A CA 1
ATOM 880 C C . ILE A 1 124 ? -28.987 -27.871 21.499 1.00 47.26 116 ILE A C 1
ATOM 881 O O . ILE A 1 124 ? -30.110 -27.591 21.089 1.00 49.85 116 ILE A O 1
ATOM 886 N N . LEU A 1 125 ? -28.127 -28.578 20.773 1.00 46.86 117 LEU A N 1
ATOM 887 C CA . LEU A 1 125 ? -28.418 -28.996 19.417 1.00 39.91 117 LEU A CA 1
ATOM 888 C C . LEU A 1 125 ? -29.210 -30.298 19.397 1.00 47.23 117 LEU A C 1
ATOM 889 O O . LEU A 1 125 ? -29.146 -31.113 20.316 1.00 49.51 117 LEU A O 1
ATOM 894 N N . ASP A 1 126 ? -29.923 -30.499 18.299 1.00 44.40 118 ASP A N 1
ATOM 895 C CA . ASP A 1 126 ? -30.580 -31.764 17.997 1.00 42.78 118 ASP A CA 1
ATOM 896 C C . ASP A 1 126 ? -29.533 -32.729 17.441 1.00 45.40 118 ASP A C 1
ATOM 897 O O . ASP A 1 126 ? -29.152 -32.652 16.264 1.00 41.84 118 ASP A O 1
ATOM 902 N N . GLN A 1 127 ? -29.097 -33.669 18.283 1.00 46.36 119 GLN A N 1
ATOM 903 C CA . GLN A 1 127 ? -28.027 -34.585 17.897 1.00 46.13 119 GLN A CA 1
ATOM 904 C C . GLN A 1 127 ? -28.344 -35.330 16.608 1.00 46.66 119 GLN A C 1
ATOM 905 O O . GLN A 1 127 ? -27.437 -35.586 15.814 1.00 47.84 119 GLN A O 1
ATOM 911 N N . LYS A 1 128 ? -29.619 -35.652 16.362 1.00 46.11 120 LYS A N 1
ATOM 912 C CA . LYS A 1 128 ? -29.974 -36.378 15.144 1.00 45.48 120 LYS A CA 1
ATOM 913 C C . LYS A 1 128 ? -29.655 -35.580 13.880 1.00 44.56 120 LYS A C 1
ATOM 914 O O . LYS A 1 128 ? -29.443 -36.166 12.811 1.00 42.73 120 LYS A O 1
ATOM 916 N N . HIS A 1 129 ? -29.623 -34.257 13.957 1.00 34.04 121 HIS A N 1
ATOM 917 C CA . HIS A 1 129 ? -29.326 -33.465 12.763 1.00 35.98 121 HIS A CA 1
ATOM 918 C C . HIS A 1 129 ? -28.057 -32.656 12.965 1.00 39.27 121 HIS A C 1
ATOM 919 O O . HIS A 1 129 ? -27.963 -31.490 12.577 1.00 38.40 121 HIS A O 1
ATOM 926 N N . THR A 1 130 ? -27.073 -33.288 13.600 1.00 38.56 122 THR A N 1
ATOM 927 C CA . THR A 1 130 ? -25.775 -32.696 13.862 1.00 35.84 122 THR A CA 1
ATOM 928 C C . THR A 1 130 ? -24.697 -33.672 13.444 1.00 39.56 122 THR A C 1
ATOM 929 O O . THR A 1 130 ? -24.821 -34.881 13.647 1.00 40.92 122 THR A O 1
ATOM 933 N N . GLU A 1 131 ? -23.630 -33.138 12.888 1.00 39.47 123 GLU A N 1
ATOM 934 C CA . GLU A 1 131 ? -22.501 -33.956 12.508 1.00 45.80 123 GLU A CA 1
ATOM 935 C C . GLU A 1 131 ? -21.247 -33.188 12.899 1.00 40.68 123 GLU A C 1
ATOM 936 O O . GLU A 1 131 ? -21.115 -32.006 12.572 1.00 41.81 123 GLU A O 1
ATOM 942 N N . VAL A 1 132 ? -20.376 -33.837 13.657 1.00 39.35 124 VAL A N 1
ATOM 943 C CA . VAL A 1 132 ? -19.079 -33.287 14.021 1.00 40.53 124 VAL A CA 1
ATOM 944 C C . VAL A 1 132 ? -18.078 -33.647 12.933 1.00 44.48 124 VAL A C 1
ATOM 945 O O . VAL A 1 132 ? -17.926 -34.821 12.577 1.00 49.45 124 VAL A O 1
ATOM 949 N N . CYS A 1 133 ? -17.403 -32.631 12.400 1.00 41.37 125 CYS A N 1
ATOM 950 C CA . CYS A 1 133 ? -16.468 -32.765 11.292 1.00 38.54 125 CYS A CA 1
ATOM 951 C C . CYS A 1 133 ? -15.100 -32.249 11.716 1.00 38.84 125 CYS A C 1
ATOM 952 O O . CYS A 1 133 ? -14.995 -31.367 12.572 1.00 37.66 125 CYS A O 1
ATOM 955 N N . PHE A 1 134 ? -14.059 -32.762 11.069 1.00 40.50 126 PHE A N 1
ATOM 956 C CA . PHE A 1 134 ? -12.696 -32.279 11.252 1.00 40.20 126 PHE A CA 1
ATOM 957 C C . PHE A 1 134 ? -12.151 -31.868 9.894 1.00 41.03 126 PHE A C 1
ATOM 958 O O . PHE A 1 134 ? -12.195 -32.663 8.946 1.00 36.37 126 PHE A O 1
ATOM 966 N N . ASN A 1 135 ? -11.627 -30.635 9.786 1.00 30.84 127 ASN A N 1
ATOM 967 C CA . ASN A 1 135 ? -11.251 -30.228 8.432 1.00 35.25 127 ASN A CA 1
ATOM 968 C C . ASN A 1 135 ? -9.944 -30.863 7.956 1.00 39.78 127 ASN A C 1
ATOM 969 O O . ASN A 1 135 ? -9.667 -30.837 6.749 1.00 36.14 127 ASN A O 1
ATOM 974 N N . SER A 1 136 ? -9.177 -31.502 8.844 1.00 45.13 128 SER A N 1
ATOM 975 C CA . SER A 1 136 ? -8.026 -32.265 8.375 1.00 46.89 128 SER A CA 1
ATOM 976 C C . SER A 1 136 ? -8.435 -33.375 7.412 1.00 51.60 128 SER A C 1
ATOM 977 O O . SER A 1 136 ? -7.600 -33.838 6.626 1.00 45.89 128 SER A O 1
ATOM 980 N N . THR A 1 137 ? -9.706 -33.787 7.443 1.00 44.25 129 THR A N 1
ATOM 981 C CA . THR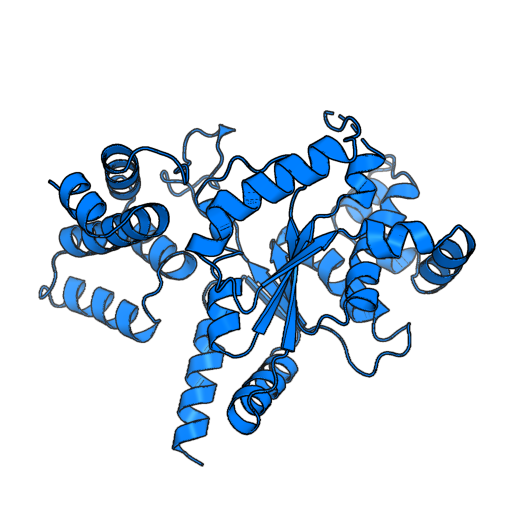 A 1 137 ? -10.186 -34.851 6.566 1.00 42.83 129 THR A CA 1
ATOM 982 C C . THR A 1 137 ? -9.938 -34.511 5.106 1.00 43.02 129 THR A C 1
ATOM 983 O O . THR A 1 137 ? -9.353 -35.300 4.365 1.00 51.97 129 THR A O 1
ATOM 987 N N . TRP A 1 138 ? -10.396 -33.338 4.668 1.00 39.18 130 TRP A N 1
ATOM 988 C CA . TRP A 1 138 ? -10.137 -32.912 3.302 1.00 39.29 130 TRP A CA 1
ATOM 989 C C . TRP A 1 138 ? -8.889 -32.045 3.167 1.00 36.93 130 TRP A C 1
ATOM 990 O O . TRP A 1 138 ? -8.364 -31.921 2.060 1.00 40.66 130 TRP A O 1
ATOM 1001 N N . LEU A 1 139 ? -8.417 -31.421 4.242 1.00 35.44 131 LEU A N 1
ATOM 1002 C CA . LEU A 1 139 ? -7.275 -30.526 4.070 1.00 37.84 131 LEU A CA 1
ATOM 1003 C C . LEU A 1 139 ? -5.963 -31.304 3.987 1.00 40.71 131 LEU A C 1
ATOM 1004 O O . LEU A 1 139 ? -5.049 -30.855 3.298 1.00 42.64 131 LEU A O 1
ATOM 1009 N N . ASP A 1 140 ? -5.870 -32.486 4.622 1.00 42.96 132 ASP A N 1
ATOM 1010 C CA . ASP A 1 140 ? -4.702 -33.345 4.419 1.00 49.49 132 ASP A CA 1
ATOM 1011 C C . ASP A 1 140 ? -4.588 -33.791 2.977 1.00 53.48 132 ASP A C 1
ATOM 1012 O O . ASP A 1 140 ? -3.491 -34.083 2.506 1.00 64.71 132 ASP A O 1
ATOM 1017 N N . ALA A 1 141 ? -5.709 -33.900 2.282 1.00 57.94 133 ALA A N 1
ATOM 1018 C CA . ALA A 1 141 ? -5.714 -34.404 0.921 1.00 57.39 133 ALA A CA 1
ATOM 1019 C C . ALA A 1 141 ? -5.497 -33.303 -0.096 1.00 54.12 133 ALA A C 1
ATOM 1020 O O . ALA A 1 141 ? -5.327 -33.594 -1.281 1.00 47.18 133 ALA A O 1
ATOM 1022 N N . LEU A 1 142 ? -5.512 -32.049 0.350 1.00 49.70 134 LEU A N 1
ATOM 1023 C CA . LEU A 1 142 ? -5.393 -30.928 -0.568 1.00 37.72 134 LEU A CA 1
ATOM 1024 C C . LEU A 1 142 ? -4.071 -30.974 -1.337 1.00 37.51 134 LEU A C 1
ATOM 1025 O O . LEU A 1 142 ? -4.051 -30.774 -2.554 1.00 43.06 134 LEU A O 1
ATOM 1030 N N . GLY A 1 143 ? -2.967 -31.274 -0.652 1.00 37.81 135 GLY A N 1
ATOM 1031 C CA . GLY A 1 143 ? -1.659 -31.344 -1.295 1.00 38.12 135 GLY A CA 1
ATOM 1032 C C . GLY A 1 143 ? -1.121 -29.956 -1.603 1.00 39.86 135 GLY A C 1
ATOM 1033 O O . GLY A 1 143 ? -1.844 -28.967 -1.467 1.00 35.15 135 GLY A O 1
ATOM 1034 N N . ALA A 1 144 ? 0.145 -29.847 -2.005 1.00 39.69 136 ALA A N 1
ATOM 1035 C CA . ALA A 1 144 ? 0.664 -28.537 -2.389 1.00 33.46 136 ALA A CA 1
ATOM 1036 C C . ALA A 1 144 ? -0.058 -28.015 -3.617 1.00 36.22 136 ALA A C 1
ATOM 1037 O O . ALA A 1 144 ? -0.332 -26.812 -3.724 1.00 36.47 136 ALA A O 1
ATOM 1039 N N . LYS A 1 145 ? -0.422 -28.921 -4.530 1.00 33.16 137 LYS A N 1
ATOM 1040 C CA . LYS A 1 145 ? -1.125 -28.519 -5.740 1.00 60.12 137 LYS A CA 1
ATOM 1041 C C . LYS A 1 145 ? -2.509 -27.964 -5.412 1.00 47.45 137 LYS A C 1
ATOM 1042 O O . LYS A 1 145 ? -2.920 -26.940 -5.965 1.00 43.86 137 LYS A O 1
ATOM 1048 N N . GLY A 1 146 ? -3.231 -28.608 -4.497 1.00 34.08 138 GLY A N 1
ATOM 1049 C CA . GLY A 1 146 ? -4.510 -28.053 -4.080 1.00 31.88 138 GLY A CA 1
ATOM 1050 C C . GLY A 1 146 ? -4.361 -26.666 -3.480 1.00 38.48 138 GLY A C 1
ATOM 1051 O O . GLY A 1 146 ? -5.150 -25.767 -3.769 1.00 35.51 138 GLY A O 1
ATOM 1052 N N . MET A 1 147 ? -3.322 -26.465 -2.661 1.00 32.64 139 MET A N 1
ATOM 1053 C CA . MET A 1 147 ? -3.068 -25.140 -2.100 1.00 31.71 139 MET A CA 1
ATOM 1054 C C . MET A 1 147 ? -2.838 -24.114 -3.208 1.00 38.19 139 MET A C 1
ATOM 1055 O O . MET A 1 147 ? -3.354 -22.991 -3.154 1.00 39.67 139 MET A O 1
ATOM 1060 N N . ILE A 1 148 ? -2.079 -24.494 -4.234 1.00 40.45 140 ILE A N 1
ATOM 1061 C CA . ILE A 1 148 ? -1.817 -23.585 -5.342 1.00 39.68 140 ILE A CA 1
ATOM 1062 C C . ILE A 1 148 ? -3.118 -23.201 -6.036 1.00 36.16 140 ILE A C 1
ATOM 1063 O O . ILE A 1 148 ? -3.390 -22.018 -6.281 1.00 39.81 140 ILE A O 1
ATOM 1068 N N . GLU A 1 149 ? -3.935 -24.203 -6.362 1.00 37.40 141 GLU A N 1
ATOM 1069 C CA . GLU A 1 149 ? -5.217 -23.954 -7.013 1.00 43.89 141 GLU A CA 1
ATOM 1070 C C . GLU A 1 149 ? -6.133 -23.106 -6.142 1.00 40.07 141 GLU A C 1
ATOM 1071 O O . GLU A 1 149 ? -6.851 -22.238 -6.653 1.00 41.62 141 GLU A O 1
ATOM 1077 N N . LEU A 1 150 ? -6.102 -23.315 -4.823 1.00 33.56 142 LEU A N 1
ATOM 1078 C CA . LEU A 1 150 ? -6.877 -22.458 -3.928 1.00 29.66 142 LEU A CA 1
ATOM 1079 C C . LEU A 1 150 ? -6.411 -21.007 -4.011 1.00 35.69 142 LEU A C 1
ATOM 1080 O O . LEU A 1 150 ? -7.223 -20.089 -4.192 1.00 38.97 142 LEU A O 1
ATOM 1085 N N . CYS A 1 151 ? -5.095 -20.782 -3.897 1.00 33.54 143 CYS A N 1
ATOM 1086 C CA . CYS A 1 151 ? -4.565 -19.423 -3.845 1.00 35.03 143 CYS A CA 1
ATOM 1087 C C . CYS A 1 151 ? -4.705 -18.690 -5.173 1.00 35.70 143 CYS A C 1
ATOM 1088 O O . CYS A 1 151 ? -4.716 -17.454 -5.181 1.00 38.15 143 CYS A O 1
ATOM 1091 N N . ALA A 1 152 ? -4.810 -19.417 -6.289 1.00 34.52 144 ALA A N 1
ATOM 1092 C CA . ALA A 1 152 ? -5.043 -18.764 -7.572 1.00 41.49 144 ALA A CA 1
ATOM 1093 C C . ALA A 1 152 ? -6.421 -18.121 -7.662 1.00 43.00 144 ALA A C 1
ATOM 1094 O O . ALA A 1 152 ? -6.676 -17.379 -8.607 1.00 43.45 144 ALA A O 1
ATOM 1096 N N . LYS A 1 153 ? -7.311 -18.370 -6.713 1.00 39.38 145 LYS A N 1
ATOM 1097 C CA . LYS A 1 153 ? -8.680 -17.891 -6.839 1.00 48.59 145 LYS A CA 1
ATOM 1098 C C . LYS A 1 153 ? -8.947 -16.586 -6.098 1.00 41.71 145 LYS A C 1
ATOM 1099 O O . LYS A 1 153 ? -10.071 -16.082 -6.159 1.00 49.34 145 LYS A O 1
ATOM 1105 N N . PHE A 1 154 ? -7.951 -16.017 -5.420 1.00 40.63 146 PHE A N 1
ATOM 1106 C CA . PHE A 1 154 ? -8.168 -14.886 -4.524 1.00 41.18 146 PHE A CA 1
ATOM 1107 C C . PHE A 1 154 ? -7.062 -13.870 -4.730 1.00 47.17 146 PHE A C 1
ATOM 1108 O O . PHE A 1 154 ? -5.896 -14.235 -4.930 1.00 43.25 146 PHE A O 1
ATOM 1116 N N . SER A 1 155 ? -7.423 -12.598 -4.654 1.00 42.08 147 SER A N 1
ATOM 1117 C CA . SER A 1 155 ? -6.473 -11.538 -4.943 1.00 44.13 147 SER A CA 1
ATOM 1118 C C . SER A 1 155 ? -5.796 -11.048 -3.670 1.00 48.87 147 SER A C 1
ATOM 1119 O O . SER A 1 155 ? -6.343 -11.141 -2.569 1.00 48.00 147 SER A O 1
ATOM 1122 N N . VAL A 1 156 ? -4.590 -10.499 -3.849 1.00 41.95 148 VAL A N 1
ATOM 1123 C CA . VAL A 1 156 ? -3.871 -9.845 -2.762 1.00 43.66 148 VAL A CA 1
ATOM 1124 C C . VAL A 1 156 ? -4.629 -8.614 -2.266 1.00 45.68 148 VAL A C 1
ATOM 1125 O O . VAL A 1 156 ? -4.769 -8.403 -1.056 1.00 57.41 148 VAL A O 1
ATOM 1129 N N . ALA A 1 157 ? -5.133 -7.783 -3.183 1.00 50.53 149 ALA A N 1
ATOM 1130 C CA . ALA A 1 157 ? -5.801 -6.545 -2.766 1.00 57.93 149 ALA A CA 1
ATOM 1131 C C . ALA A 1 157 ? -7.024 -6.830 -1.892 1.00 54.37 149 ALA A C 1
ATOM 1132 O O . ALA A 1 157 ? -7.196 -6.217 -0.834 1.00 60.07 149 ALA A O 1
ATOM 1134 N N . ARG A 1 158 ? -7.884 -7.758 -2.306 1.00 48.95 150 ARG A N 1
ATOM 1135 C CA . ARG A 1 158 ? -9.017 -8.102 -1.449 1.00 47.29 150 ARG A CA 1
ATOM 1136 C C . ARG A 1 158 ? -8.538 -8.592 -0.085 1.00 47.28 150 ARG A C 1
ATOM 1137 O O . ARG A 1 158 ? -9.100 -8.221 0.951 1.00 50.08 150 ARG A O 1
ATOM 1145 N N . MET A 1 159 ? -7.471 -9.389 -0.060 1.00 40.33 151 MET A N 1
ATOM 1146 C CA . MET A 1 159 ? -7.022 -9.940 1.213 1.00 41.29 151 MET A CA 1
ATOM 1147 C C . MET A 1 159 ? -6.552 -8.839 2.162 1.00 47.88 151 MET A C 1
ATOM 1148 O O . MET A 1 159 ? -6.849 -8.877 3.359 1.00 49.31 151 MET A O 1
ATOM 1153 N N . LEU A 1 160 ? -5.816 -7.847 1.650 1.00 42.08 152 LEU A N 1
ATOM 1154 C CA . LEU A 1 160 ? -5.365 -6.739 2.490 1.00 48.37 152 LEU A CA 1
ATOM 1155 C C . LEU A 1 160 ? -6.506 -5.804 2.930 1.00 57.21 152 LEU A C 1
ATOM 1156 O O . LEU A 1 160 ? -6.229 -4.794 3.583 1.00 63.63 152 LEU A O 1
ATOM 1161 N N . GLU A 1 161 ? -7.760 -6.106 2.605 1.00 62.08 153 GLU A N 1
ATOM 1162 C CA . GLU A 1 161 ? -8.893 -5.317 3.076 1.00 63.11 153 GLU A CA 1
ATOM 1163 C C . GLU A 1 161 ? -9.486 -5.836 4.378 1.00 61.17 153 GLU A C 1
ATOM 1164 O O . GLU A 1 161 ? -10.311 -5.139 4.978 1.00 67.97 153 GLU A O 1
ATOM 1170 N N . ARG A 1 162 ? -9.131 -7.045 4.809 1.00 50.12 154 ARG A N 1
ATOM 1171 C CA . ARG A 1 162 ? -9.484 -7.453 6.158 1.00 48.37 154 ARG A CA 1
ATOM 1172 C C . ARG A 1 162 ? -8.871 -6.479 7.161 1.00 56.19 154 ARG A C 1
ATOM 1173 O O . ARG A 1 162 ? -7.730 -6.030 6.997 1.00 56.70 154 ARG A O 1
ATOM 1181 N N . ASP A 1 163 ? -9.637 -6.171 8.213 1.00 53.38 155 ASP A N 1
ATOM 1182 C CA . ASP A 1 163 ? -9.373 -4.979 9.023 1.00 66.03 155 ASP A CA 1
ATOM 1183 C C . ASP A 1 163 ? -7.977 -4.995 9.638 1.00 58.00 155 ASP A C 1
ATOM 1184 O O . ASP A 1 163 ? -7.242 -4.000 9.565 1.00 61.21 155 ASP A O 1
ATOM 1189 N N . ASP A 1 164 ? -7.610 -6.103 10.282 1.00 52.96 156 ASP A N 1
ATOM 1190 C CA . ASP A 1 164 ? -6.289 -6.208 10.891 1.00 55.38 156 ASP A CA 1
ATOM 1191 C C . ASP A 1 164 ? -5.174 -6.143 9.852 1.00 58.26 156 ASP A C 1
ATOM 1192 O O . ASP A 1 164 ? -4.115 -5.569 10.127 1.00 65.80 156 ASP A O 1
ATOM 1197 N N . PHE A 1 165 ? -5.379 -6.721 8.664 1.00 59.80 157 PHE A N 1
ATOM 1198 C CA . PHE A 1 165 ? -4.340 -6.633 7.634 1.00 60.71 157 PHE A CA 1
ATOM 1199 C C . PHE A 1 165 ? -4.163 -5.195 7.158 1.00 59.89 157 PHE A C 1
ATOM 1200 O O . PHE A 1 165 ? -3.033 -4.708 7.045 1.00 59.86 157 PHE A O 1
ATOM 1208 N N . ALA A 1 166 ? -5.269 -4.498 6.880 1.00 58.90 158 ALA A N 1
ATOM 1209 C CA . ALA A 1 166 ? -5.177 -3.111 6.422 1.00 68.34 158 ALA A CA 1
ATOM 1210 C C . ALA A 1 166 ? -4.435 -2.233 7.422 1.00 77.82 158 ALA A C 1
ATOM 1211 O O . ALA A 1 166 ? -3.587 -1.418 7.034 1.00 84.79 158 ALA A O 1
ATOM 1213 N N . LYS A 1 167 ? -4.751 -2.367 8.713 1.00 74.48 159 LYS A N 1
ATOM 1214 C CA . LYS A 1 167 ? -4.087 -1.538 9.716 1.00 80.59 159 LYS A CA 1
ATOM 1215 C C . LYS A 1 167 ? -2.602 -1.869 9.802 1.00 81.74 159 LYS A C 1
ATOM 1216 O O . LYS A 1 167 ? -1.755 -0.970 9.837 1.00 83.19 159 LYS A O 1
ATOM 1218 N N . ARG A 1 168 ? -2.267 -3.162 9.825 1.00 78.82 160 ARG A N 1
ATOM 1219 C CA . ARG A 1 168 ? -0.866 -3.566 9.910 1.00 75.53 160 ARG A CA 1
ATOM 1220 C C . ARG A 1 168 ? -0.102 -3.191 8.647 1.00 74.51 160 ARG A C 1
ATOM 1221 O O . ARG A 1 168 ? 1.042 -2.727 8.722 1.00 81.82 160 ARG A O 1
ATOM 1229 N N . HIS A 1 169 ? -0.716 -3.388 7.479 1.00 64.24 161 HIS A N 1
ATOM 1230 C CA . HIS A 1 169 ? -0.094 -2.959 6.230 1.00 71.09 161 HIS A CA 1
ATOM 1231 C C . HIS A 1 169 ? 0.155 -1.456 6.236 1.00 81.60 161 HIS A C 1
ATOM 1232 O O . HIS A 1 169 ? 1.249 -0.995 5.886 1.00 86.96 161 HIS A O 1
ATOM 1239 N N . LYS A 1 170 ? -0.851 -0.673 6.641 1.00 80.89 162 LYS A N 1
ATOM 1240 C CA . LYS A 1 170 ? -0.674 0.775 6.713 1.00 83.39 162 LYS A CA 1
ATOM 1241 C C . LYS A 1 170 ? 0.410 1.153 7.715 1.00 85.88 162 LYS A C 1
ATOM 1242 O O . LYS A 1 170 ? 1.261 2.000 7.428 1.00 87.05 162 LYS A O 1
ATOM 1244 N N . GLU A 1 171 ? 0.407 0.526 8.890 1.00 85.95 163 GLU A N 1
ATOM 1245 C CA . GLU A 1 171 ? 1.378 0.830 9.934 1.00 79.91 163 GLU A CA 1
ATOM 1246 C C . GLU A 1 171 ? 2.744 0.182 9.704 1.00 78.42 163 GLU A C 1
ATOM 1247 O O . GLU A 1 171 ? 3.572 0.203 10.621 1.00 77.83 163 GLU A O 1
ATOM 1253 N N . ASN A 1 172 ? 3.000 -0.387 8.525 1.00 74.43 164 ASN A N 1
ATOM 1254 C CA . ASN A 1 172 ? 4.292 -1.006 8.218 1.00 79.04 164 ASN A CA 1
ATOM 1255 C C . ASN A 1 172 ? 4.678 -2.033 9.286 1.00 75.58 164 ASN A C 1
ATOM 1256 O O . ASN A 1 172 ? 5.803 -2.056 9.786 1.00 81.97 164 ASN A O 1
ATOM 1261 N N . ARG A 1 173 ? 3.719 -2.874 9.652 1.00 75.45 165 ARG A N 1
ATOM 1262 C CA . ARG A 1 173 ? 3.903 -3.942 10.627 1.00 77.22 165 ARG A CA 1
ATOM 1263 C C . ARG A 1 173 ? 3.871 -5.313 9.939 1.00 68.98 165 ARG A C 1
ATOM 1264 O O . ARG A 1 173 ? 3.194 -5.488 8.921 1.00 63.11 165 ARG A O 1
ATOM 1266 N N . PRO A 1 174 ? 4.606 -6.295 10.461 1.00 68.13 166 PRO A N 1
ATOM 1267 C CA . PRO A 1 174 ? 4.752 -7.578 9.750 1.00 61.02 166 PRO A CA 1
ATOM 1268 C C . PRO A 1 174 ? 3.444 -8.340 9.614 1.00 66.80 166 PRO A C 1
ATOM 1269 O O . PRO A 1 174 ? 2.711 -8.541 10.586 1.00 66.41 166 PRO A O 1
ATOM 1273 N N . ILE A 1 175 ? 3.170 -8.773 8.385 1.00 59.73 167 ILE A N 1
ATOM 1274 C CA . ILE A 1 175 ? 2.119 -9.724 8.055 1.00 57.47 167 ILE A CA 1
ATOM 1275 C C . ILE A 1 175 ? 2.795 -10.896 7.371 1.00 60.14 167 ILE A C 1
ATOM 1276 O O . ILE A 1 175 ? 3.407 -10.726 6.307 1.00 49.76 167 ILE A O 1
ATOM 1281 N N . SER A 1 176 ? 2.698 -12.075 7.977 1.00 51.25 168 SER A N 1
ATOM 1282 C CA . SER A 1 176 ? 3.294 -13.260 7.391 1.00 49.38 168 SER A CA 1
ATOM 1283 C C . SER A 1 176 ? 2.375 -13.792 6.308 1.00 51.81 168 SER A C 1
ATOM 1284 O O . SER A 1 176 ? 1.145 -13.739 6.441 1.00 47.91 168 SER A O 1
ATOM 1287 N N . ILE A 1 177 ? 2.971 -14.299 5.226 1.00 43.56 169 ILE A N 1
ATOM 1288 C CA . ILE A 1 177 ? 2.152 -14.750 4.097 1.00 41.15 169 ILE A CA 1
ATOM 1289 C C . ILE A 1 177 ? 1.235 -15.901 4.508 1.00 39.07 169 ILE A C 1
ATOM 1290 O O . ILE A 1 177 ? 0.144 -16.069 3.947 1.00 37.23 169 ILE A O 1
ATOM 1295 N N . VAL A 1 178 ? 1.639 -16.701 5.501 1.00 39.59 170 VAL A N 1
ATOM 1296 C CA . VAL A 1 178 ? 0.746 -17.759 5.966 1.00 37.94 170 VAL A CA 1
ATOM 1297 C C . VAL A 1 178 ? -0.564 -17.179 6.494 1.00 37.15 170 VAL A C 1
ATOM 1298 O O . VAL A 1 178 ? -1.614 -17.815 6.381 1.00 43.15 170 VAL A O 1
ATOM 1302 N N . GLU A 1 179 ? -0.555 -15.939 6.995 1.00 38.66 171 GLU A N 1
ATOM 1303 C CA . GLU A 1 179 ? -1.820 -15.353 7.442 1.00 41.70 171 GLU A CA 1
ATOM 1304 C C . GLU A 1 179 ? -2.807 -15.182 6.303 1.00 43.39 171 GLU A C 1
ATOM 1305 O O . GLU A 1 179 ? -4.017 -15.120 6.549 1.00 49.95 171 GLU A O 1
ATOM 1311 N N . PHE A 1 180 ? -2.326 -15.109 5.061 1.00 43.87 172 PHE A N 1
ATOM 1312 C CA . PHE A 1 180 ? -3.229 -15.094 3.913 1.00 38.04 172 PHE A CA 1
ATOM 1313 C C . PHE A 1 180 ? -3.868 -16.458 3.665 1.00 42.02 172 PHE A C 1
ATOM 1314 O O . PHE A 1 180 ? -4.922 -16.530 3.033 1.00 47.06 172 PHE A O 1
ATOM 1322 N N . LEU A 1 181 ? -3.252 -17.539 4.144 1.00 38.31 173 LEU A N 1
ATOM 1323 C CA . LEU A 1 181 ? -3.770 -18.872 3.862 1.00 38.08 173 LEU A CA 1
ATOM 1324 C C . LEU A 1 181 ? -4.949 -19.248 4.749 1.00 36.29 173 LEU A C 1
ATOM 1325 O O . LEU A 1 181 ? -5.815 -20.016 4.312 1.00 38.92 173 LEU A O 1
ATOM 1330 N N . TYR A 1 182 ? -4.962 -18.785 6.000 1.00 39.44 174 TYR A N 1
ATOM 1331 C CA . TYR A 1 182 ? -5.990 -19.227 6.943 1.00 41.83 174 TYR A CA 1
ATOM 1332 C C . TYR A 1 182 ? -7.393 -18.874 6.474 1.00 40.03 174 TYR A C 1
ATOM 1333 O O . TYR A 1 182 ? -8.242 -19.780 6.410 1.00 44.63 174 TYR A O 1
ATOM 1342 N N . PRO A 1 183 ? -7.708 -17.627 6.113 1.00 37.67 175 PRO A N 1
ATOM 1343 C CA . PRO A 1 183 ? -9.057 -17.360 5.593 1.00 36.98 175 PRO A CA 1
ATOM 1344 C C . PRO A 1 183 ? -9.365 -18.135 4.334 1.00 42.83 175 PRO A C 1
ATOM 1345 O O . PRO A 1 183 ? -10.522 -18.529 4.132 1.00 34.95 175 PRO A O 1
ATOM 1349 N N . LEU A 1 184 ? -8.367 -18.395 3.484 1.00 34.86 176 LEU A N 1
ATOM 1350 C CA . LEU A 1 184 ? -8.654 -19.184 2.287 1.00 35.58 176 LEU A CA 1
ATOM 1351 C C . LEU A 1 184 ? -9.000 -20.620 2.654 1.00 30.70 176 LEU A C 1
ATOM 1352 O O . LEU A 1 184 ? -9.892 -21.231 2.043 1.00 31.94 176 LEU A O 1
ATOM 1357 N N . LEU A 1 185 ? -8.301 -21.176 3.651 1.00 28.99 177 LEU A N 1
ATOM 1358 C CA . LEU A 1 185 ? -8.625 -22.527 4.107 1.00 37.15 177 LEU A CA 1
ATOM 1359 C C . LEU A 1 185 ? -10.008 -22.582 4.755 1.00 33.87 177 LEU A C 1
ATOM 1360 O O . LEU A 1 185 ? -10.760 -23.540 4.538 1.00 36.03 177 LEU A O 1
ATOM 1365 N N . GLN A 1 186 ? -10.365 -21.571 5.550 1.00 31.54 178 GLN A N 1
ATOM 1366 C CA . GLN A 1 186 ? -11.711 -21.540 6.115 1.00 30.72 178 GLN A CA 1
ATOM 1367 C C . GLN A 1 186 ? -12.755 -21.466 5.004 1.00 34.65 178 GLN A C 1
ATOM 1368 O O . GLN A 1 186 ? -13.751 -22.195 5.018 1.00 39.48 178 GLN A O 1
ATOM 1374 N N . GLY A 1 187 ? -12.517 -20.621 4.002 1.00 37.22 179 GLY A N 1
ATOM 1375 C CA . GLY A 1 187 ? -13.405 -20.594 2.846 1.00 32.85 179 GLY A CA 1
ATOM 1376 C C . GLY A 1 187 ? -13.446 -21.921 2.106 1.00 36.86 179 GLY A C 1
ATOM 1377 O O . GLY A 1 187 ? -14.498 -22.357 1.636 1.00 32.12 179 GLY A O 1
ATOM 1378 N N . TYR A 1 188 ? -12.306 -22.600 2.012 1.00 33.58 180 TYR A N 1
ATOM 1379 C CA . TYR A 1 188 ? -12.320 -23.879 1.315 1.00 30.86 180 TYR A CA 1
ATOM 1380 C C . TYR A 1 188 ? -13.172 -24.910 2.061 1.00 33.18 180 TYR A C 1
ATOM 1381 O O . TYR A 1 188 ? -13.828 -25.748 1.433 1.00 33.09 180 TYR A O 1
ATOM 1390 N N . ASP A 1 189 ? -13.121 -24.896 3.396 1.00 27.34 181 ASP A N 1
ATOM 1391 C CA . ASP A 1 189 ? -13.998 -25.744 4.189 1.00 28.92 181 ASP A CA 1
ATOM 1392 C C . ASP A 1 189 ? -15.448 -25.624 3.730 1.00 32.13 181 ASP A C 1
ATOM 1393 O O . ASP A 1 189 ? -16.143 -26.637 3.594 1.00 30.06 181 ASP A O 1
ATOM 1398 N N . SER A 1 190 ? -15.918 -24.394 3.486 1.00 27.87 182 SER A N 1
ATOM 1399 C CA . SER A 1 190 ? -17.280 -24.203 2.982 1.00 32.10 182 SER A CA 1
ATOM 1400 C C . SER A 1 190 ? -17.466 -24.862 1.627 1.00 35.47 182 SER A C 1
ATOM 1401 O O . SER A 1 190 ? -18.548 -25.393 1.329 1.00 29.16 182 SER A O 1
ATOM 1404 N N . VAL A 1 191 ? -16.439 -24.788 0.773 1.00 29.46 183 VAL A N 1
ATOM 1405 C CA . VAL A 1 191 ? -16.489 -25.487 -0.513 1.00 25.15 183 VAL A CA 1
ATOM 1406 C C . VAL A 1 191 ? -16.606 -26.984 -0.283 1.00 33.95 183 VAL A C 1
ATOM 1407 O O . VAL A 1 191 ? -17.462 -27.653 -0.867 1.00 30.73 183 VAL A O 1
ATOM 1411 N N . ALA A 1 192 ? -15.730 -27.543 0.557 1.00 27.98 184 ALA A N 1
ATOM 1412 C CA . ALA A 1 192 ? -15.707 -29.001 0.656 1.00 32.23 184 ALA A CA 1
ATOM 1413 C C . ALA A 1 192 ? -16.977 -29.513 1.299 1.00 32.97 184 ALA A C 1
ATOM 1414 O O . ALA A 1 192 ? -17.470 -30.590 0.943 1.00 33.30 184 ALA A O 1
ATOM 1416 N N . MET A 1 193 ? -17.502 -28.758 2.262 1.00 26.74 185 MET A N 1
ATOM 1417 C CA . MET A 1 193 ? -18.707 -29.121 2.995 1.00 34.88 185 MET A CA 1
ATOM 1418 C C . MET A 1 193 ? -20.000 -28.746 2.271 1.00 35.19 185 MET A C 1
ATOM 1419 O O . MET A 1 193 ? -21.074 -29.121 2.742 1.00 37.13 185 MET A O 1
ATOM 1424 N N . GLY A 1 194 ? -19.930 -28.011 1.165 1.00 35.93 186 GLY A N 1
ATOM 1425 C CA . GLY A 1 194 ? -21.147 -27.554 0.492 1.00 30.83 186 GLY A CA 1
ATOM 1426 C C . GLY A 1 194 ? -22.073 -26.755 1.385 1.00 33.44 186 GLY A C 1
ATOM 1427 O O . GLY A 1 194 ? -23.298 -26.936 1.336 1.00 30.54 186 GLY A O 1
ATOM 1428 N N . ALA A 1 195 ? -21.513 -25.882 2.221 1.00 26.27 187 ALA A N 1
ATOM 1429 C CA . ALA A 1 195 ? -22.326 -25.135 3.177 1.00 28.88 187 ALA A CA 1
ATOM 1430 C C . ALA A 1 195 ? -23.319 -24.231 2.468 1.00 26.53 187 ALA A C 1
ATOM 1431 O O . ALA A 1 195 ? -23.002 -23.589 1.462 1.00 28.80 187 ALA A O 1
ATOM 1433 N N . ASP A 1 196 ? -24.512 -24.164 3.030 1.00 26.48 188 ASP A N 1
ATOM 1434 C CA . ASP A 1 196 ? -25.564 -23.250 2.620 1.00 24.39 188 ASP A CA 1
ATOM 1435 C C . ASP A 1 196 ? -25.637 -22.022 3.512 1.00 28.23 188 ASP A C 1
ATOM 1436 O O . ASP A 1 196 ? -26.095 -20.968 3.064 1.00 26.45 188 ASP A O 1
ATOM 1441 N N . ILE A 1 197 ? -25.271 -22.162 4.781 1.00 26.08 189 ILE A N 1
ATOM 1442 C CA . ILE A 1 197 ? -25.162 -21.043 5.704 1.00 27.27 189 ILE A CA 1
ATOM 1443 C C . ILE A 1 197 ? -23.912 -21.272 6.541 1.00 24.65 189 ILE A C 1
ATOM 1444 O O . ILE A 1 197 ? -23.647 -22.399 6.960 1.00 29.34 189 ILE A O 1
ATOM 1449 N N . GLU A 1 198 ? -23.161 -20.206 6.808 1.00 29.81 190 GLU A N 1
ATOM 1450 C CA . GLU A 1 198 ? -22.081 -20.249 7.780 1.00 26.28 190 GLU A CA 1
ATOM 1451 C C . GLU A 1 198 ? -22.340 -19.197 8.849 1.00 28.78 190 GLU A C 1
ATOM 1452 O O . GLU A 1 198 ? -22.661 -18.047 8.529 1.00 29.50 190 GLU A O 1
ATOM 1458 N N . LEU A 1 199 ? -22.235 -19.603 10.114 1.00 31.43 191 LEU A N 1
ATOM 1459 C CA . LEU A 1 199 ? -22.356 -18.705 11.254 1.00 33.68 191 LEU A CA 1
ATOM 1460 C C . LEU A 1 199 ? -20.988 -18.381 11.823 1.00 39.54 191 LEU A C 1
ATOM 1461 O O . LEU A 1 199 ? -20.088 -19.225 11.846 1.00 39.27 191 LEU A O 1
ATOM 1466 N N . GLY A 1 200 ? -20.850 -17.160 12.322 1.00 43.67 192 GLY A N 1
ATOM 1467 C CA . GLY A 1 200 ? -19.619 -16.816 13.002 1.00 40.48 192 GLY A CA 1
ATOM 1468 C C . GLY A 1 200 ? -19.856 -15.605 13.866 1.00 43.02 192 GLY A C 1
ATOM 1469 O O . GLY A 1 200 ? -20.971 -15.085 13.946 1.00 42.28 192 GLY A O 1
ATOM 1470 N N . GLY A 1 201 ? -18.763 -15.133 14.497 1.00 41.00 193 GLY A N 1
ATOM 1471 C CA . GLY A 1 201 ? -18.832 -13.931 15.297 1.00 46.17 193 GLY A CA 1
ATOM 1472 C C . GLY A 1 201 ? -18.786 -12.669 14.460 1.00 53.18 193 GLY A C 1
ATOM 1473 O O . GLY A 1 201 ? -18.426 -12.681 13.284 1.00 47.74 193 GLY A O 1
ATOM 1474 N N . ASN A 1 202 ? -19.135 -11.551 15.106 1.00 70.76 194 ASN A N 1
ATOM 1475 C CA . ASN A 1 202 ? -19.244 -10.283 14.392 1.00 74.06 194 ASN A CA 1
ATOM 1476 C C . ASN A 1 202 ? -17.920 -9.862 13.776 1.00 70.64 194 ASN A C 1
ATOM 1477 O O . ASN A 1 202 ? -17.900 -9.243 12.704 1.00 81.33 194 ASN A O 1
ATOM 1482 N N . ASP A 1 203 ? -16.807 -10.192 14.423 1.00 53.85 195 ASP A N 1
ATOM 1483 C CA . ASP A 1 203 ? -15.508 -9.866 13.859 1.00 54.42 195 ASP A CA 1
ATOM 1484 C C . ASP A 1 203 ? -15.137 -10.758 12.685 1.00 55.19 195 ASP A C 1
ATOM 1485 O O . ASP A 1 203 ? -14.114 -10.506 12.045 1.00 59.41 195 ASP A O 1
ATOM 1490 N N . GLN A 1 204 ? -15.935 -11.781 12.377 1.00 44.94 196 GLN A N 1
ATOM 1491 C CA . GLN A 1 204 ? -15.547 -12.803 11.404 1.00 51.70 196 GLN A CA 1
ATOM 1492 C C . GLN A 1 204 ? -16.118 -12.574 10.008 1.00 46.35 196 GLN A C 1
ATOM 1493 O O . GLN A 1 204 ? -15.977 -13.452 9.154 1.00 44.77 196 GLN A O 1
ATOM 1499 N N . LYS A 1 205 ? -16.778 -11.437 9.770 1.00 37.47 197 LYS A N 1
ATOM 1500 C CA . LYS A 1 205 ? -17.532 -11.246 8.533 1.00 41.06 197 LYS A CA 1
ATOM 1501 C C . LYS A 1 205 ? -16.659 -11.513 7.316 1.00 36.95 197 LYS A C 1
ATOM 1502 O O . LYS A 1 205 ? -17.000 -12.338 6.457 1.00 31.02 197 LYS A O 1
ATOM 1508 N N . PHE A 1 206 ? -15.508 -10.838 7.252 1.00 33.77 198 PHE A N 1
ATOM 1509 C CA . PHE A 1 206 ? -14.602 -11.007 6.126 1.00 36.63 198 PHE A CA 1
ATOM 1510 C C . PHE A 1 206 ? -14.317 -12.474 5.874 1.00 37.16 198 PHE A C 1
ATOM 1511 O O . PHE A 1 206 ? -14.317 -12.927 4.723 1.00 41.06 198 PHE A O 1
ATOM 1519 N N . ASN A 1 207 ? -14.040 -13.231 6.943 1.00 32.78 199 ASN A N 1
ATOM 1520 C CA . ASN A 1 207 ? -13.699 -14.636 6.749 1.00 29.15 199 ASN A CA 1
ATOM 1521 C C . ASN A 1 207 ? -14.907 -15.430 6.296 1.00 32.27 199 ASN A C 1
ATOM 1522 O O . ASN A 1 207 ? -14.776 -16.362 5.492 1.00 34.40 199 ASN A O 1
ATOM 1527 N N . LEU A 1 208 ? -16.095 -15.091 6.809 1.00 27.96 200 LEU A N 1
ATOM 1528 C CA . LEU A 1 208 ? -17.277 -15.818 6.359 1.00 31.18 200 LEU A CA 1
ATOM 1529 C C . LEU A 1 208 ? -17.529 -15.553 4.891 1.00 33.41 200 LEU A C 1
ATOM 1530 O O . LEU A 1 208 ? -18.018 -16.434 4.184 1.00 33.65 200 LEU A O 1
ATOM 1535 N N . LEU A 1 209 ? -17.180 -14.346 4.417 1.00 30.45 201 LEU A N 1
ATOM 1536 C CA . LEU A 1 209 ? -17.411 -13.990 3.022 1.00 30.84 201 LEU A CA 1
ATOM 1537 C C . LEU A 1 209 ? -16.479 -14.758 2.099 1.00 35.42 201 LEU A C 1
ATOM 1538 O O . LEU A 1 209 ? -16.797 -14.957 0.921 1.00 39.44 201 LEU A O 1
ATOM 1543 N N . VAL A 1 210 ? -15.326 -15.199 2.605 1.00 32.84 202 VAL A N 1
ATOM 1544 C CA . VAL A 1 210 ? -14.395 -15.920 1.739 1.00 32.66 202 VAL A CA 1
ATOM 1545 C C . VAL A 1 210 ? -15.038 -17.199 1.210 1.00 30.24 202 VAL A C 1
ATOM 1546 O O . VAL A 1 210 ? -14.983 -17.488 0.005 1.00 32.85 202 VAL A O 1
ATOM 1550 N N . GLY A 1 211 ? -15.697 -17.959 2.094 1.00 28.89 203 GLY A N 1
ATOM 1551 C CA . GLY A 1 211 ? -16.304 -19.212 1.660 1.00 29.93 203 GLY A CA 1
ATOM 1552 C C . GLY A 1 211 ? -17.362 -18.969 0.611 1.00 34.10 203 GLY A C 1
ATOM 1553 O O . GLY A 1 211 ? -17.453 -19.686 -0.388 1.00 31.97 203 GLY A O 1
ATOM 1554 N N . ARG A 1 212 ? -18.115 -17.891 0.782 1.00 26.65 204 ARG A N 1
ATOM 1555 C CA . ARG A 1 212 ? -19.156 -17.557 -0.163 1.00 26.31 204 ARG A CA 1
ATOM 1556 C C . ARG A 1 212 ? -18.565 -17.164 -1.518 1.00 42.10 204 ARG A C 1
ATOM 1557 O O . ARG A 1 212 ? -19.072 -17.566 -2.571 1.00 35.61 204 ARG A O 1
ATOM 1565 N N . PHE A 1 213 ? -17.463 -16.424 -1.520 1.00 35.29 205 PHE A N 1
ATOM 1566 C CA . PHE A 1 213 ? -16.804 -16.133 -2.787 1.00 28.86 205 PHE A CA 1
ATOM 1567 C C . PHE A 1 213 ? -16.162 -17.385 -3.384 1.00 31.75 205 PHE A C 1
ATOM 1568 O O . PHE A 1 213 ? -16.219 -17.607 -4.599 1.00 34.21 205 PHE A O 1
ATOM 1576 N N . LEU A 1 214 ? -15.508 -18.195 -2.557 1.00 26.86 206 LEU A N 1
ATOM 1577 C CA . LEU A 1 214 ? -14.807 -19.361 -3.098 1.00 34.06 206 LEU A CA 1
ATOM 1578 C C . LEU A 1 214 ? -15.769 -20.422 -3.628 1.00 37.24 206 LEU A C 1
ATOM 1579 O O . LEU A 1 214 ? -15.413 -21.156 -4.553 1.00 35.41 206 LEU A O 1
ATOM 1584 N N . GLN A 1 215 ? -16.993 -20.514 -3.088 1.00 31.44 207 GLN A N 1
ATOM 1585 C CA . GLN A 1 215 ? -17.913 -21.524 -3.612 1.00 32.49 207 GLN A CA 1
ATOM 1586 C C . GLN A 1 215 ? -18.248 -21.225 -5.059 1.00 33.63 207 GLN A C 1
ATOM 1587 O O . GLN A 1 215 ? -18.295 -22.135 -5.891 1.00 35.54 207 GLN A O 1
ATOM 1593 N N . ARG A 1 216 ? -18.451 -19.946 -5.379 1.00 34.15 208 ARG A N 1
ATOM 1594 C CA A ARG A 1 216 ? -18.649 -19.545 -6.767 0.49 33.04 208 ARG A CA 1
ATOM 1595 C CA B ARG A 1 216 ? -18.654 -19.559 -6.768 0.51 33.09 208 ARG A CA 1
ATOM 1596 C C . ARG A 1 216 ? -17.414 -19.863 -7.600 1.00 42.23 208 ARG A C 1
ATOM 1597 O O . ARG A 1 216 ? -17.508 -20.467 -8.674 1.00 41.59 208 ARG A O 1
ATOM 1612 N N . ALA A 1 217 ? -16.239 -19.447 -7.118 1.00 36.27 209 ALA A N 1
ATOM 1613 C CA . ALA A 1 217 ? -15.014 -19.654 -7.885 1.00 39.03 209 ALA A CA 1
ATOM 1614 C C . ALA A 1 217 ? -14.739 -21.134 -8.155 1.00 44.49 209 ALA A C 1
ATOM 1615 O O . ALA A 1 217 ? -14.198 -21.472 -9.207 1.00 49.48 209 ALA A O 1
ATOM 1617 N N . TYR A 1 218 ? -15.098 -22.032 -7.239 1.00 36.68 210 TYR A N 1
ATOM 1618 C CA . TYR A 1 218 ? -14.938 -23.454 -7.537 1.00 39.76 210 TYR A CA 1
ATOM 1619 C C . TYR A 1 218 ? -16.096 -24.027 -8.340 1.00 35.93 210 TYR A C 1
ATOM 1620 O O . TYR A 1 218 ? -16.200 -25.246 -8.443 1.00 40.64 210 TYR A O 1
ATOM 1629 N N . GLY A 1 219 ? -16.979 -23.198 -8.890 1.00 45.02 211 GLY A N 1
ATOM 1630 C CA . GLY A 1 219 ? -18.022 -23.720 -9.761 1.00 38.39 211 GLY A CA 1
ATOM 1631 C C . GLY A 1 219 ? -19.207 -24.343 -9.059 1.00 49.01 211 GLY A C 1
ATOM 1632 O O . GLY A 1 219 ? -19.970 -25.079 -9.694 1.00 46.66 211 GLY A O 1
ATOM 1633 N N . LEU A 1 220 ? -19.400 -24.082 -7.768 1.00 41.39 212 LEU A N 1
ATOM 1634 C CA . LEU A 1 220 ? -20.633 -24.547 -7.150 1.00 41.55 212 LEU A CA 1
ATOM 1635 C C . LEU A 1 220 ? -21.811 -23.703 -7.646 1.00 39.80 212 LEU A C 1
ATOM 1636 O O . LEU A 1 220 ? -21.661 -22.558 -8.074 1.00 46.45 212 LEU A O 1
ATOM 1641 N N . ASN A 1 221 ? -22.998 -24.287 -7.589 1.00 41.89 213 ASN A N 1
ATOM 1642 C CA . ASN A 1 221 ? -24.200 -23.645 -8.093 1.00 55.36 213 ASN A CA 1
ATOM 1643 C C . ASN A 1 221 ? -24.813 -22.695 -7.083 1.00 48.46 213 ASN A C 1
ATOM 1644 O O . ASN A 1 221 ? -25.992 -22.353 -7.206 1.00 52.75 213 ASN A O 1
ATOM 1646 N N . LYS A 1 222 ? -24.057 -22.295 -6.069 1.00 42.44 214 LYS A N 1
ATOM 1647 C CA . LYS A 1 222 ? -24.643 -21.626 -4.918 1.00 37.09 214 LYS A CA 1
ATOM 1648 C C . LYS A 1 222 ? -23.539 -20.884 -4.190 1.00 37.96 214 LYS A C 1
ATOM 1649 O O . LYS A 1 222 ? -22.348 -21.072 -4.460 1.00 42.58 214 LYS A O 1
ATOM 1655 N N . GLU A 1 223 ? -23.952 -20.030 -3.261 1.00 30.94 215 GLU A N 1
ATOM 1656 C CA . GLU A 1 223 ? -23.021 -19.329 -2.389 1.00 38.78 215 GLU A CA 1
ATOM 1657 C C . GLU A 1 223 ? -23.671 -19.246 -1.015 1.00 39.89 215 GLU A C 1
ATOM 1658 O O . GLU A 1 223 ? -24.845 -18.864 -0.903 1.00 32.95 215 GLU A O 1
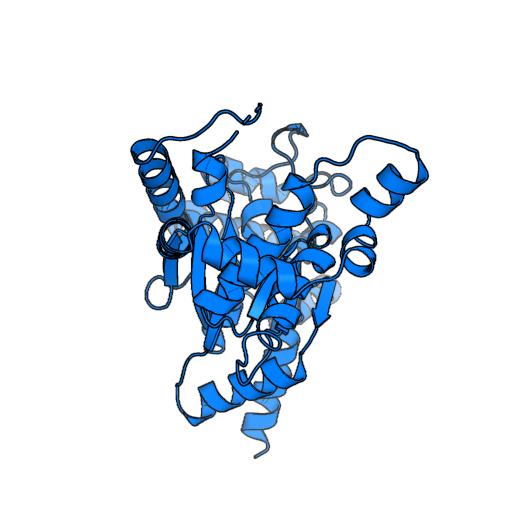ATOM 1664 N N . GLN A 1 224 ? -22.915 -19.627 0.017 1.00 29.01 216 GLN A N 1
ATOM 1665 C CA . GLN A 1 224 ? -23.452 -19.672 1.373 1.00 32.02 216 GLN A CA 1
ATOM 1666 C C . GLN A 1 224 ? -23.962 -18.301 1.815 1.00 32.62 216 GLN A C 1
ATOM 1667 O O . GLN A 1 224 ? -23.332 -17.273 1.564 1.00 32.31 216 GLN A O 1
ATOM 1673 N N . SER A 1 225 ? -25.140 -18.281 2.441 1.00 28.42 217 SER A N 1
ATOM 1674 C CA . SER A 1 225 ? -25.505 -17.126 3.256 1.00 30.68 217 SER A CA 1
ATOM 1675 C C . SER A 1 225 ? -24.639 -17.093 4.511 1.00 28.44 217 SER A C 1
ATOM 1676 O O . SER A 1 225 ? -24.048 -18.094 4.899 1.00 25.20 217 SER A O 1
ATOM 1679 N N . ILE A 1 226 ? -24.559 -15.931 5.159 1.00 24.28 218 ILE A N 1
ATOM 1680 C CA . ILE A 1 226 ? -23.792 -15.854 6.391 1.00 30.86 218 ILE A CA 1
ATOM 1681 C C . ILE A 1 226 ? -24.577 -15.094 7.449 1.00 32.06 218 ILE A C 1
ATOM 1682 O O . ILE A 1 226 ? -25.359 -14.186 7.153 1.00 33.15 218 ILE A O 1
ATOM 1687 N N . ILE A 1 227 ? -24.368 -15.500 8.698 1.00 32.75 219 ILE A N 1
ATOM 1688 C CA . ILE A 1 227 ? -24.953 -14.864 9.870 1.00 34.07 219 ILE A CA 1
ATOM 1689 C C . ILE A 1 227 ? -23.824 -14.560 10.840 1.00 32.05 219 ILE A C 1
ATOM 1690 O O . ILE A 1 227 ? -23.025 -15.448 11.148 1.00 35.32 219 ILE A O 1
ATOM 1695 N N . THR A 1 228 ? -23.747 -13.323 11.322 1.00 32.72 220 THR A N 1
ATOM 1696 C CA . THR A 1 228 ? -22.830 -12.990 12.409 1.00 43.13 220 THR A CA 1
ATOM 1697 C C . THR A 1 228 ? -23.618 -12.743 13.690 1.00 36.58 220 THR A C 1
ATOM 1698 O O . THR A 1 228 ? -24.643 -12.056 13.667 1.00 31.99 220 THR A O 1
ATOM 1702 N N . MET A 1 229 ? -23.129 -13.308 14.818 1.00 39.82 221 MET A N 1
ATOM 1703 C CA . MET A 1 229 ? -23.724 -13.166 16.142 1.00 38.53 221 MET A CA 1
ATOM 1704 C C . MET A 1 229 ? -22.853 -12.285 17.042 1.00 46.97 221 MET A C 1
ATOM 1705 O O . MET A 1 229 ? -21.622 -12.365 16.973 1.00 45.92 221 MET A O 1
ATOM 1710 N N . PRO A 1 230 ? -23.446 -11.466 17.911 1.00 46.17 222 PRO A N 1
ATOM 1711 C CA . PRO A 1 230 ? -22.644 -10.651 18.829 1.00 47.54 222 PRO A CA 1
ATOM 1712 C C . PRO A 1 230 ? -22.054 -11.496 19.940 1.00 51.46 222 PRO A C 1
ATOM 1713 O O . PRO A 1 230 ? -22.403 -12.659 20.134 1.00 46.61 222 PRO A O 1
ATOM 1717 N N . LEU A 1 231 ? -21.160 -10.871 20.699 1.00 57.96 223 LEU A N 1
ATOM 1718 C CA . LEU A 1 231 ? -20.684 -11.468 21.934 1.00 63.68 223 LEU A CA 1
ATOM 1719 C C . LEU A 1 231 ? -21.704 -11.235 23.040 1.00 59.71 223 LEU A C 1
ATOM 1720 O O . LEU A 1 231 ? -22.358 -10.190 23.093 1.00 65.27 223 LEU A O 1
ATOM 1725 N N . LEU A 1 232 ? -21.844 -12.218 23.920 1.00 59.82 224 LEU A N 1
ATOM 1726 C CA . LEU A 1 232 ? -22.762 -12.086 25.042 1.00 60.74 224 LEU A CA 1
ATOM 1727 C C . LEU A 1 232 ? -22.189 -11.143 26.094 1.00 73.06 224 LEU A C 1
ATOM 1728 O O . LEU A 1 232 ? -21.001 -11.202 26.422 1.00 83.31 224 LEU A O 1
ATOM 1733 N N . GLU A 1 233 ? -23.037 -10.263 26.621 1.00 68.31 225 GLU A N 1
ATOM 1734 C CA . GLU A 1 233 ? -22.612 -9.418 27.726 1.00 68.18 225 GLU A CA 1
ATOM 1735 C C . GLU A 1 233 ? -22.408 -10.258 28.978 1.00 72.66 225 GLU A C 1
ATOM 1736 O O . GLU A 1 233 ? -23.136 -11.220 29.234 1.00 67.75 225 GLU A O 1
ATOM 1742 N N . GLY A 1 234 ? -21.407 -9.884 29.766 1.00 75.39 226 GLY A N 1
ATOM 1743 C CA . GLY A 1 234 ? -21.229 -10.497 31.060 1.00 75.15 226 GLY A CA 1
ATOM 1744 C C . GLY A 1 234 ? -22.332 -10.096 32.023 1.00 84.23 226 GLY A C 1
ATOM 1745 O O . GLY A 1 234 ? -23.160 -9.223 31.754 1.00 84.20 226 GLY A O 1
ATOM 1746 N N . LEU A 1 235 ? -22.340 -10.758 33.183 1.00 87.13 227 LEU A N 1
ATOM 1747 C CA . LEU A 1 235 ? -23.350 -10.453 34.190 1.00 89.79 227 LEU A CA 1
ATOM 1748 C C . LEU A 1 235 ? -23.320 -8.986 34.601 1.00 92.33 227 LEU A C 1
ATOM 1749 O O . LEU A 1 235 ? -24.342 -8.460 35.058 1.00 89.61 227 LEU A O 1
ATOM 1754 N N . ASP A 1 236 ? -22.178 -8.313 34.434 1.00 96.77 228 ASP A N 1
ATOM 1755 C CA . ASP A 1 236 ? -22.102 -6.892 34.750 1.00 103.77 228 ASP A CA 1
ATOM 1756 C C . ASP A 1 236 ? -22.917 -6.068 33.763 1.00 99.04 228 ASP A C 1
ATOM 1757 O O . ASP A 1 236 ? -23.619 -5.131 34.158 1.00 102.79 228 ASP A O 1
ATOM 1762 N N . GLY A 1 237 ? -22.850 -6.409 32.480 1.00 95.08 229 GLY A N 1
ATOM 1763 C CA . GLY A 1 237 ? -23.615 -5.720 31.465 1.00 93.03 229 GLY A CA 1
ATOM 1764 C C . GLY A 1 237 ? -22.835 -4.744 30.613 1.00 91.35 229 GLY A C 1
ATOM 1765 O O . GLY A 1 237 ? -23.422 -4.129 29.716 1.00 91.87 229 GLY A O 1
ATOM 1766 N N . VAL A 1 238 ? -21.539 -4.575 30.863 1.00 90.07 230 VAL A N 1
ATOM 1767 C CA . VAL A 1 238 ? -20.731 -3.651 30.074 1.00 92.51 230 VAL A CA 1
ATOM 1768 C C . VAL A 1 238 ? -19.491 -4.296 29.483 1.00 96.58 230 VAL A C 1
ATOM 1769 O O . VAL A 1 238 ? -18.968 -3.801 28.469 1.00 103.88 230 VAL A O 1
ATOM 1771 N N . GLN A 1 239 ? -18.973 -5.378 30.051 1.00 90.42 231 GLN A N 1
ATOM 1772 C CA . GLN A 1 239 ? -17.880 -6.125 29.451 1.00 84.01 231 GLN A CA 1
ATOM 1773 C C . GLN A 1 239 ? -18.426 -7.416 28.863 1.00 84.55 231 GLN A C 1
ATOM 1774 O O . GLN A 1 239 ? -19.325 -8.039 29.438 1.00 85.60 231 GLN A O 1
ATOM 1776 N N . LYS A 1 240 ? -17.894 -7.808 27.711 1.00 81.38 232 LYS A N 1
ATOM 1777 C CA . LYS A 1 240 ? -18.265 -9.091 27.139 1.00 84.12 232 LYS A CA 1
ATOM 1778 C C . LYS A 1 240 ? -17.916 -10.213 28.108 1.00 85.35 232 LYS A C 1
ATOM 1779 O O . LYS A 1 240 ? -16.909 -10.151 28.820 1.00 90.15 232 LYS A O 1
ATOM 1785 N N . MET A 1 241 ? -18.773 -11.231 28.150 1.00 79.82 233 MET A N 1
ATOM 1786 C CA . MET A 1 241 ? -18.581 -12.331 29.085 1.00 79.02 233 MET A CA 1
ATOM 1787 C C . MET A 1 241 ? -17.239 -13.006 28.841 1.00 80.38 233 MET A C 1
ATOM 1788 O O . MET A 1 241 ? -16.912 -13.372 27.708 1.00 73.39 233 MET A O 1
ATOM 1793 N N . SER A 1 242 ? -16.458 -13.160 29.909 1.00 87.47 234 SER A N 1
ATOM 1794 C CA . SER A 1 242 ? -15.125 -13.738 29.806 1.00 91.56 234 SER A CA 1
ATOM 1795 C C . SER A 1 242 ? -14.748 -14.400 31.122 1.00 94.08 234 SER A C 1
ATOM 1796 O O . SER A 1 242 ? -14.924 -13.806 32.191 1.00 92.49 234 SER A O 1
ATOM 1799 N N . LYS A 1 243 ? -14.230 -15.631 31.034 1.00 93.41 235 LYS A N 1
ATOM 1800 C CA . LYS A 1 243 ? -13.663 -16.281 32.210 1.00 96.82 235 LYS A CA 1
ATOM 1801 C C . LYS A 1 243 ? -12.609 -15.395 32.858 1.00 98.80 235 LYS A C 1
ATOM 1802 O O . LYS A 1 243 ? -12.471 -15.371 34.085 1.00 100.29 235 LYS A O 1
ATOM 1804 N N . SER A 1 244 ? -11.865 -14.646 32.041 1.00 99.54 236 SER A N 1
ATOM 1805 C CA . SER A 1 244 ? -10.890 -13.698 32.566 1.00 101.78 236 SER A CA 1
ATOM 1806 C C . SER A 1 244 ? -11.567 -12.632 33.420 1.00 103.48 236 SER A C 1
ATOM 1807 O O . SER A 1 244 ? -11.234 -12.457 34.596 1.00 111.82 236 SER A O 1
ATOM 1809 N N . LEU A 1 245 ? -12.538 -11.917 32.846 1.00 98.32 237 LEU A N 1
ATOM 1810 C CA . LEU A 1 245 ? -13.176 -10.806 33.546 1.00 95.86 237 LEU A CA 1
ATOM 1811 C C . LEU A 1 245 ? -13.996 -11.244 34.754 1.00 98.59 237 LEU A C 1
ATOM 1812 O O . LEU A 1 245 ? -14.494 -10.379 35.484 1.00 104.59 237 LEU A O 1
ATOM 1814 N N . GLY A 1 246 ? -14.141 -12.546 34.991 1.00 97.06 238 GLY A N 1
ATOM 1815 C CA . GLY A 1 246 ? -14.927 -13.008 36.118 1.00 87.38 238 GLY A CA 1
ATOM 1816 C C . GLY A 1 246 ? -16.400 -12.674 36.047 1.00 102.03 238 GLY A C 1
ATOM 1817 O O . GLY A 1 246 ? -17.051 -12.583 37.089 1.00 89.03 238 GLY A O 1
ATOM 1818 N N . ASN A 1 247 ? -16.945 -12.484 34.842 1.00 95.03 239 ASN A N 1
ATOM 1819 C CA . ASN A 1 247 ? -18.352 -12.155 34.644 1.00 99.27 239 ASN A CA 1
ATOM 1820 C C . ASN A 1 247 ? -19.116 -13.271 33.936 1.00 98.67 239 ASN A C 1
ATOM 1821 O O . ASN A 1 247 ? -20.222 -13.040 33.435 1.00 97.22 239 ASN A O 1
ATOM 1826 N N . TYR A 1 248 ? -18.548 -14.472 33.894 1.00 99.20 240 TYR A N 1
ATOM 1827 C CA . TYR A 1 248 ? -19.075 -15.593 33.131 1.00 92.15 240 TYR A CA 1
ATOM 1828 C C . TYR A 1 248 ? -20.080 -16.405 33.944 1.00 89.96 240 TYR A C 1
ATOM 1829 O O . TYR A 1 248 ? -20.213 -16.257 35.162 1.00 93.73 240 TYR A O 1
ATOM 1838 N N . VAL A 1 249 ? -20.790 -17.284 33.240 1.00 81.96 241 VAL A N 1
ATOM 1839 C CA . VAL A 1 249 ? -21.641 -18.307 33.840 1.00 78.63 241 VAL A CA 1
ATOM 1840 C C . VAL A 1 249 ? -21.248 -19.630 33.195 1.00 81.05 241 VAL A C 1
ATOM 1841 O O . VAL A 1 249 ? -21.586 -19.883 32.031 1.00 83.58 241 VAL A O 1
ATOM 1845 N N . GLY A 1 250 ? -20.526 -20.463 33.937 1.00 79.90 242 GLY A N 1
ATOM 1846 C CA . GLY A 1 250 ? -20.045 -21.713 33.382 1.00 77.48 242 GLY A CA 1
ATOM 1847 C C . GLY A 1 250 ? -21.178 -22.699 33.161 1.00 79.25 242 GLY A C 1
ATOM 1848 O O . GLY A 1 250 ? -22.079 -22.845 33.988 1.00 78.48 242 GLY A O 1
ATOM 1849 N N . ILE A 1 251 ? -21.122 -23.388 32.019 1.00 74.55 243 ILE A N 1
ATOM 1850 C CA . ILE A 1 251 ? -22.162 -24.345 31.662 1.00 74.18 243 ILE A CA 1
ATOM 1851 C C . ILE A 1 251 ? -22.173 -25.543 32.603 1.00 75.27 243 ILE A C 1
ATOM 1852 O O . ILE A 1 251 ? -23.208 -26.202 32.760 1.00 75.96 243 ILE A O 1
ATOM 1857 N N . THR A 1 252 ? -21.061 -25.820 33.274 1.00 76.19 244 THR A N 1
ATOM 1858 C CA . THR A 1 252 ? -20.975 -26.950 34.184 1.00 80.08 244 THR A CA 1
ATOM 1859 C C . THR A 1 252 ? -21.091 -26.544 35.645 1.00 92.46 244 THR A C 1
ATOM 1860 O O . THR A 1 252 ? -20.980 -27.407 36.523 1.00 92.04 244 THR A O 1
ATOM 1864 N N . GLU A 1 253 ? -21.300 -25.261 35.929 1.00 95.82 245 GLU A N 1
ATOM 1865 C CA . GLU A 1 253 ? -21.378 -24.814 37.311 1.00 95.18 245 GLU A CA 1
ATOM 1866 C C . GLU A 1 253 ? -22.593 -25.424 37.994 1.00 93.36 245 GLU A C 1
ATOM 1867 O O . GLU A 1 253 ? -23.591 -25.765 37.350 1.00 90.08 245 GLU A O 1
ATOM 1873 N N . GLU A 1 254 ? -22.493 -25.574 39.309 1.00 100.70 246 GLU A N 1
ATOM 1874 C CA . GLU A 1 254 ? -23.536 -26.259 40.052 1.00 94.78 246 GLU A CA 1
ATOM 1875 C C . GLU A 1 254 ? -24.853 -25.501 39.908 1.00 93.86 246 GLU A C 1
ATOM 1876 O O . GLU A 1 254 ? -24.848 -24.271 39.782 1.00 92.91 246 GLU A O 1
ATOM 1878 N N . PRO A 1 255 ? -25.986 -26.203 39.879 1.00 94.22 247 PRO A N 1
ATOM 1879 C CA . PRO A 1 255 ? -27.270 -25.549 39.590 1.00 93.14 247 PRO A CA 1
ATOM 1880 C C . PRO A 1 255 ? -27.563 -24.341 40.460 1.00 95.73 247 PRO A C 1
ATOM 1881 O O . PRO A 1 255 ? -27.779 -23.244 39.933 1.00 93.55 247 PRO A O 1
ATOM 1885 N N . ASN A 1 256 ? -27.565 -24.530 41.786 1.00 107.40 248 ASN A N 1
ATOM 1886 C CA . ASN A 1 256 ? -27.856 -23.428 42.698 1.00 103.69 248 ASN A CA 1
ATOM 1887 C C . ASN A 1 256 ? -26.972 -22.222 42.408 1.00 102.12 248 ASN A C 1
ATOM 1888 O O . ASN A 1 256 ? -27.446 -21.081 42.408 1.00 102.09 248 ASN A O 1
ATOM 1893 N N . ALA A 1 257 ? -25.683 -22.454 42.154 1.00 101.05 249 ALA A N 1
ATOM 1894 C CA . ALA A 1 257 ? -24.792 -21.353 41.806 1.00 99.60 249 ALA A CA 1
ATOM 1895 C C . ALA A 1 257 ? -25.136 -20.780 40.435 1.00 99.96 249 ALA A C 1
ATOM 1896 O O . ALA A 1 257 ? -25.221 -19.558 40.265 1.00 99.00 249 ALA A O 1
ATOM 1898 N N . MET A 1 258 ? -25.325 -21.650 39.440 1.00 91.82 250 MET A N 1
ATOM 1899 C CA . MET A 1 258 ? -25.709 -21.174 38.113 1.00 90.52 250 MET A CA 1
ATOM 1900 C C . MET A 1 258 ? -26.998 -20.362 38.176 1.00 89.68 250 MET A C 1
ATOM 1901 O O . MET A 1 258 ? -27.107 -19.299 37.552 1.00 84.66 250 MET A O 1
ATOM 1906 N N . PHE A 1 259 ? -27.976 -20.835 38.953 1.00 89.71 251 PHE A N 1
ATOM 1907 C CA . PHE A 1 259 ? -29.231 -20.107 39.095 1.00 90.57 251 PHE A CA 1
ATOM 1908 C C . PHE A 1 259 ? -29.006 -18.737 39.722 1.00 92.73 251 PHE A C 1
ATOM 1909 O O . PHE A 1 259 ? -29.590 -17.739 39.283 1.00 91.52 251 PHE A O 1
ATOM 1917 N N . GLY A 1 260 ? -28.162 -18.668 40.751 1.00 96.18 252 GLY A N 1
ATOM 1918 C CA . GLY A 1 260 ? -27.936 -17.399 41.421 1.00 98.83 252 GLY A CA 1
ATOM 1919 C C . GLY A 1 260 ? -27.150 -16.420 40.573 1.00 96.07 252 GLY A C 1
ATOM 1920 O O . GLY A 1 260 ? -27.381 -15.210 40.632 1.00 96.55 252 GLY A O 1
ATOM 1921 N N . LYS A 1 261 ? -26.207 -16.924 39.778 1.00 93.05 253 LYS A N 1
ATOM 1922 C CA . LYS A 1 261 ? -25.451 -16.049 38.892 1.00 94.28 253 LYS A CA 1
ATOM 1923 C C . LYS A 1 261 ? -26.377 -15.324 37.924 1.00 92.64 253 LYS A C 1
ATOM 1924 O O . LYS A 1 261 ? -26.243 -14.115 37.704 1.00 95.86 253 LYS A O 1
ATOM 1930 N N . ILE A 1 262 ? -27.332 -16.050 37.340 1.00 88.20 254 ILE A N 1
ATOM 1931 C CA . ILE A 1 262 ? -28.254 -15.429 36.396 1.00 89.52 254 ILE A CA 1
ATOM 1932 C C . ILE A 1 262 ? -29.134 -14.407 37.097 1.00 91.65 254 ILE A C 1
ATOM 1933 O O . ILE A 1 262 ? -29.550 -13.415 36.484 1.00 88.96 254 ILE A O 1
ATOM 1938 N N . MET A 1 263 ? -29.421 -14.617 38.388 1.00 89.27 255 MET A N 1
ATOM 1939 C CA . MET A 1 263 ? -30.206 -13.655 39.148 1.00 92.72 255 MET A CA 1
ATOM 1940 C C . MET A 1 263 ? -29.494 -12.322 39.312 1.00 93.84 255 MET A C 1
ATOM 1941 O O . MET A 1 263 ? -30.150 -11.314 39.585 1.00 95.77 255 MET A O 1
ATOM 1946 N N . SER A 1 264 ? -28.171 -12.296 39.157 1.00 93.75 256 SER A N 1
ATOM 1947 C CA . SER A 1 264 ? -27.429 -11.054 39.340 1.00 102.33 256 SER A CA 1
ATOM 1948 C C . SER A 1 264 ? -27.798 -10.001 38.298 1.00 103.42 256 SER A C 1
ATOM 1949 O O . SER A 1 264 ? -27.704 -8.798 38.575 1.00 106.53 256 SER A O 1
ATOM 1952 N N . VAL A 1 265 ? -28.244 -10.426 37.114 1.00 87.18 257 VAL A N 1
ATOM 1953 C CA . VAL A 1 265 ? -28.344 -9.515 35.977 1.00 85.46 257 VAL A CA 1
ATOM 1954 C C . VAL A 1 265 ? -29.422 -8.465 36.217 1.00 91.24 257 VAL A C 1
ATOM 1955 O O . VAL A 1 265 ? -30.391 -8.678 36.964 1.00 91.96 257 VAL A O 1
ATOM 1959 N N . SER A 1 266 ? -29.240 -7.312 35.582 1.00 91.75 258 SER A N 1
ATOM 1960 C CA . SER A 1 266 ? -30.248 -6.268 35.602 1.00 88.52 258 SER A CA 1
ATOM 1961 C C . SER A 1 266 ? -31.447 -6.700 34.763 1.00 87.70 258 SER A C 1
ATOM 1962 O O . SER A 1 266 ? -31.419 -7.716 34.062 1.00 82.84 258 SER A O 1
ATOM 1965 N N . ASP A 1 267 ? -32.516 -5.910 34.840 1.00 93.01 259 ASP A N 1
ATOM 1966 C CA . ASP A 1 267 ? -33.715 -6.235 34.075 1.00 92.22 259 ASP A CA 1
ATOM 1967 C C . ASP A 1 267 ? -33.480 -6.068 32.581 1.00 85.01 259 ASP A C 1
ATOM 1968 O O . ASP A 1 267 ? -33.948 -6.883 31.777 1.00 80.99 259 ASP A O 1
ATOM 1973 N N . ASP A 1 268 ? -32.752 -5.022 32.189 1.00 87.02 260 ASP A N 1
ATOM 1974 C CA . ASP A 1 268 ? -32.444 -4.837 30.776 1.00 82.75 260 ASP A CA 1
ATOM 1975 C C . ASP A 1 268 ? -31.598 -5.988 30.250 1.00 84.01 260 ASP A C 1
ATOM 1976 O O . ASP A 1 268 ? -31.817 -6.474 29.131 1.00 88.46 260 ASP A O 1
ATOM 1978 N N . LEU A 1 269 ? -30.631 -6.445 31.049 1.00 81.60 261 LEU A N 1
ATOM 1979 C CA . LEU A 1 269 ? -29.790 -7.562 30.632 1.00 75.27 261 LEU A CA 1
ATOM 1980 C C . LEU A 1 269 ? -30.588 -8.855 30.553 1.00 76.39 261 LEU A C 1
ATOM 1981 O O . LEU A 1 269 ? -30.250 -9.746 29.764 1.00 76.34 261 LEU A O 1
ATOM 1986 N N . MET A 1 270 ? -31.660 -8.966 31.342 1.00 71.17 262 MET A N 1
ATOM 1987 C CA . MET A 1 270 ? -32.494 -10.161 31.293 1.00 70.58 262 MET A CA 1
ATOM 1988 C C . MET A 1 270 ? -33.103 -10.350 29.911 1.00 70.63 262 MET A C 1
ATOM 1989 O O . MET A 1 270 ? -33.102 -11.459 29.366 1.00 69.44 262 MET A O 1
ATOM 1994 N N . TRP A 1 271 ? -33.637 -9.275 29.330 1.00 66.91 263 TRP A N 1
ATOM 1995 C CA . TRP A 1 271 ? -34.225 -9.385 27.999 1.00 67.43 263 TRP A CA 1
ATOM 1996 C C . TRP A 1 271 ? -33.169 -9.729 26.957 1.00 62.73 263 TRP A C 1
ATOM 1997 O O . TRP A 1 271 ? -33.424 -10.511 26.034 1.00 66.35 263 TRP A O 1
ATOM 2008 N N . ARG A 1 272 ? -31.981 -9.137 27.080 1.00 62.83 264 ARG A N 1
ATOM 2009 C CA . ARG A 1 272 ? -30.880 -9.458 26.178 1.00 60.61 264 ARG A CA 1
ATOM 2010 C C . ARG A 1 272 ? -30.565 -10.949 26.218 1.00 61.03 264 ARG A C 1
ATOM 2011 O O . ARG A 1 272 ? -30.431 -11.603 25.174 1.00 65.42 264 ARG A O 1
ATOM 2019 N N . TYR A 1 273 ? -30.461 -11.504 27.430 1.00 64.49 265 TYR A N 1
ATOM 2020 C CA . TYR A 1 273 ? -30.267 -12.940 27.588 1.00 64.89 265 TYR A CA 1
ATOM 2021 C C . TYR A 1 273 ? -31.449 -13.723 27.029 1.00 63.66 265 TYR A C 1
ATOM 2022 O O . TYR A 1 273 ? -31.272 -14.816 26.476 1.00 62.84 265 TYR A O 1
ATOM 2031 N N . TYR A 1 274 ? -32.664 -13.192 27.175 1.00 59.51 266 TYR A N 1
ATOM 2032 C CA . TYR A 1 274 ? -33.812 -13.819 26.528 1.00 61.40 266 TYR A CA 1
ATOM 2033 C C . TYR A 1 274 ? -33.613 -13.885 25.017 1.00 58.15 266 TYR A C 1
ATOM 2034 O O . TYR A 1 274 ? -33.725 -14.959 24.412 1.00 63.18 266 TYR A O 1
ATOM 2043 N N . THR A 1 275 ? -33.306 -12.745 24.390 1.00 54.40 267 THR A N 1
ATOM 2044 C CA . THR A 1 275 ? -33.088 -12.721 22.944 1.00 53.45 267 THR A CA 1
ATOM 2045 C C . THR A 1 275 ? -32.093 -13.796 22.512 1.00 53.26 267 THR A C 1
ATOM 2046 O O . THR A 1 275 ? -32.350 -14.558 21.573 1.00 53.32 267 THR A O 1
ATOM 2050 N N . LEU A 1 276 ? -30.962 -13.899 23.212 1.00 54.49 268 LEU A N 1
ATOM 2051 C CA . LEU A 1 276 ? -29.848 -14.705 22.721 1.00 55.43 268 LEU A CA 1
ATOM 2052 C C . LEU A 1 276 ? -29.787 -16.108 23.305 1.00 57.26 268 LEU A C 1
ATOM 2053 O O . LEU A 1 276 ? -29.145 -16.975 22.707 1.00 44.61 268 LEU A O 1
ATOM 2058 N N . LEU A 1 277 ? -30.416 -16.365 24.454 1.00 51.19 269 LEU A N 1
ATOM 2059 C CA . LEU A 1 277 ? -30.259 -17.662 25.091 1.00 53.22 269 LEU A CA 1
ATOM 2060 C C . LEU A 1 277 ? -31.548 -18.458 25.242 1.00 60.88 269 LEU A C 1
ATOM 2061 O O . LEU A 1 277 ? -31.474 -19.679 25.417 1.00 65.06 269 LEU A O 1
ATOM 2066 N N . SER A 1 278 ? -32.714 -17.825 25.169 1.00 60.85 270 SER A N 1
ATOM 2067 C CA . SER A 1 278 ? -33.945 -18.484 25.581 1.00 67.12 270 SER A CA 1
ATOM 2068 C C . SER A 1 278 ? -34.605 -19.202 24.414 1.00 65.49 270 SER A C 1
ATOM 2069 O O . SER A 1 278 ? -34.579 -18.732 23.274 1.00 64.13 270 SER A O 1
ATOM 2072 N N . ALA A 1 279 ? -35.219 -20.347 24.719 1.00 67.33 271 ALA A N 1
ATOM 2073 C CA . ALA A 1 279 ? -35.999 -21.070 23.724 1.00 61.80 271 ALA A CA 1
ATOM 2074 C C . ALA A 1 279 ? -37.370 -20.452 23.488 1.00 59.69 271 ALA A C 1
ATOM 2075 O O . ALA A 1 279 ? -38.059 -20.851 22.544 1.00 63.85 271 ALA A O 1
ATOM 2077 N N . LYS A 1 280 ? -37.782 -19.487 24.301 1.00 60.36 272 LYS A N 1
ATOM 2078 C CA . LYS A 1 280 ? -39.057 -18.825 24.061 1.00 64.23 272 LYS A CA 1
ATOM 2079 C C . LYS A 1 280 ? -39.025 -18.023 22.759 1.00 70.56 272 LYS A C 1
ATOM 2080 O O . LYS A 1 280 ? -37.982 -17.520 22.335 1.00 63.79 272 LYS A O 1
ATOM 2086 N N . THR A 1 281 ? -40.188 -17.913 22.123 1.00 72.69 273 THR A N 1
ATOM 2087 C CA . THR A 1 281 ? -40.296 -17.254 20.833 1.00 67.60 273 THR A CA 1
ATOM 2088 C C . THR A 1 281 ? -40.325 -15.742 21.007 1.00 64.12 273 THR A C 1
ATOM 2089 O O . THR A 1 281 ? -40.511 -15.220 22.108 1.00 69.57 273 THR A O 1
ATOM 2093 N N . LEU A 1 282 ? -40.145 -15.035 19.892 1.00 56.77 274 LEU A N 1
ATOM 2094 C CA . LEU A 1 282 ? -40.261 -13.582 19.920 1.00 54.68 274 LEU A CA 1
ATOM 2095 C C . LEU A 1 282 ? -41.623 -13.154 20.447 1.00 64.96 274 LEU A C 1
ATOM 2096 O O . LEU A 1 282 ? -41.722 -12.213 21.244 1.00 70.22 274 LEU A O 1
ATOM 2101 N N . GLU A 1 283 ? -42.682 -13.846 20.027 1.00 65.44 275 GLU A N 1
ATOM 2102 C CA . GLU A 1 283 ? -44.021 -13.498 20.489 1.00 65.45 275 GLU A CA 1
ATOM 2103 C C . GLU A 1 283 ? -44.156 -13.731 21.988 1.00 69.66 275 GLU A C 1
ATOM 2104 O O . GLU A 1 283 ? -44.686 -12.880 22.711 1.00 84.42 275 GLU A O 1
ATOM 2106 N N . GLU A 1 284 ? -43.667 -14.877 22.477 1.00 68.87 276 GLU A N 1
ATOM 2107 C CA . GLU A 1 284 ? -43.748 -15.164 23.909 1.00 74.20 276 GLU A CA 1
ATOM 2108 C C . GLU A 1 284 ? -42.980 -14.132 24.725 1.00 79.73 276 GLU A C 1
ATOM 2109 O O . GLU A 1 284 ? -43.437 -13.706 25.791 1.00 88.18 276 GLU A O 1
ATOM 2115 N N . ILE A 1 285 ? -41.807 -13.718 24.241 1.00 78.63 277 ILE A N 1
ATOM 2116 C CA . ILE A 1 285 ? -41.047 -12.692 24.946 1.00 78.83 277 ILE A CA 1
ATOM 2117 C C . ILE A 1 285 ? -41.811 -11.373 24.947 1.00 83.43 277 ILE A C 1
ATOM 2118 O O . ILE A 1 285 ? -41.827 -10.651 25.952 1.00 87.85 277 ILE A O 1
ATOM 2123 N N . GLU A 1 286 ? -42.461 -11.043 23.827 1.00 79.37 278 GLU A N 1
ATOM 2124 C CA . GLU A 1 286 ? -43.265 -9.828 23.770 1.00 76.15 278 GLU A CA 1
ATOM 2125 C C . GLU A 1 286 ? -44.354 -9.845 24.835 1.00 85.00 278 GLU A C 1
ATOM 2126 O O . GLU A 1 286 ? -44.658 -8.811 25.440 1.00 95.33 278 GLU A O 1
ATOM 2128 N N . ASP A 1 287 ? -44.938 -11.017 25.095 1.00 81.31 279 ASP A N 1
ATOM 2129 C CA . ASP A 1 287 ? -45.943 -11.117 26.149 1.00 83.21 279 ASP A CA 1
ATOM 2130 C C . ASP A 1 287 ? -45.330 -10.883 27.524 1.00 87.92 279 ASP A C 1
ATOM 2131 O O . ASP A 1 287 ? -45.973 -10.294 28.401 1.00 93.91 279 ASP A O 1
ATOM 2136 N N . LEU A 1 288 ? -44.090 -11.330 27.734 1.00 86.61 280 LEU A N 1
ATOM 2137 C CA . LEU A 1 288 ? -43.454 -11.128 29.033 1.00 89.18 280 LEU A CA 1
ATOM 2138 C C . LEU A 1 288 ? -43.222 -9.646 29.305 1.00 91.11 280 LEU A C 1
ATOM 2139 O O . LEU A 1 288 ? -43.448 -9.170 30.424 1.00 88.81 280 LEU A O 1
ATOM 2141 N N . LYS A 1 289 ? -42.787 -8.896 28.290 1.00 92.93 281 LYS A N 1
ATOM 2142 C CA . LYS A 1 289 ? -42.580 -7.463 28.471 1.00 93.68 281 LYS A CA 1
ATOM 2143 C C . LYS A 1 289 ? -43.899 -6.725 28.669 1.00 104.82 281 LYS A C 1
ATOM 2144 O O . LYS A 1 289 ? -43.925 -5.654 29.286 1.00 106.84 281 LYS A O 1
ATOM 2150 N N . HIS A 1 290 ? -44.997 -7.279 28.154 1.00 107.41 282 HIS A N 1
ATOM 2151 C CA . HIS A 1 290 ? -46.306 -6.666 28.332 1.00 112.16 282 HIS A CA 1
ATOM 2152 C C . HIS A 1 290 ? -46.823 -6.879 29.751 1.00 114.06 282 HIS A C 1
ATOM 2153 O O . HIS A 1 290 ? -47.234 -5.925 30.421 1.00 116.04 282 HIS A O 1
ATOM 2160 N N . GLY A 1 291 ? -46.798 -8.126 30.227 1.00 112.85 283 GLY A N 1
ATOM 2161 C CA . GLY A 1 291 ? -47.310 -8.419 31.555 1.00 117.67 283 GLY A CA 1
ATOM 2162 C C . GLY A 1 291 ? -46.519 -7.767 32.669 1.00 121.04 283 GLY A C 1
ATOM 2163 O O . GLY A 1 291 ? -47.085 -7.410 33.707 1.00 128.08 283 GLY A O 1
ATOM 2164 N N . ILE A 1 292 ? -45.205 -7.609 32.482 1.00 115.47 284 ILE A N 1
ATOM 2165 C CA . ILE A 1 292 ? -44.406 -6.898 33.474 1.00 116.30 284 ILE A CA 1
ATOM 2166 C C . ILE A 1 292 ? -44.817 -5.435 33.531 1.00 125.27 284 ILE A C 1
ATOM 2167 O O . ILE A 1 292 ? -44.785 -4.813 34.601 1.00 132.80 284 ILE A O 1
ATOM 2169 N N . LEU A 1 293 ? -45.223 -4.866 32.396 1.00 123.50 285 LEU A N 1
ATOM 2170 C CA . LEU A 1 293 ? -45.685 -3.485 32.370 1.00 126.67 285 LEU A CA 1
ATOM 2171 C C . LEU A 1 293 ? -47.165 -3.360 32.721 1.00 128.26 285 LEU A C 1
ATOM 2172 O O . LEU A 1 293 ? -47.562 -2.395 33.383 1.00 133.14 285 LEU A O 1
ATOM 2177 N N . ASN A 1 294 ? -47.992 -4.319 32.300 1.00 123.70 286 ASN A N 1
ATOM 2178 C CA . ASN A 1 294 ? -49.383 -4.355 32.732 1.00 120.50 286 ASN A CA 1
ATOM 2179 C C . ASN A 1 294 ? -49.534 -4.796 34.183 1.00 127.06 286 ASN A C 1
ATOM 2180 O O . ASN A 1 294 ? -50.668 -4.871 34.671 1.00 137.70 286 ASN A O 1
ATOM 2182 N N . GLN A 1 295 ? -48.430 -5.082 34.874 1.00 123.64 287 GLN A N 1
ATOM 2183 C CA . GLN A 1 295 ? -48.423 -5.526 36.267 1.00 126.63 287 GLN A CA 1
ATOM 2184 C C . GLN A 1 295 ? -49.154 -6.851 36.458 1.00 125.18 287 GLN A C 1
ATOM 2185 O O . GLN A 1 295 ? -49.626 -7.151 37.560 1.00 133.45 287 GLN A O 1
ATOM 2187 N N . THR A 1 296 ? -49.261 -7.653 35.401 1.00 119.30 288 THR A N 1
ATOM 2188 C CA . THR A 1 296 ? -49.792 -9.005 35.511 1.00 124.21 288 THR A CA 1
ATOM 2189 C C . THR A 1 296 ? -48.710 -10.036 35.804 1.00 123.81 288 THR A C 1
ATOM 2190 O O . THR A 1 296 ? -49.034 -11.169 36.178 1.00 125.81 288 THR A O 1
ATOM 2192 N N . LEU A 1 297 ? -47.442 -9.674 35.630 1.00 121.15 289 LEU A N 1
ATOM 2193 C CA . LEU A 1 297 ? -46.316 -10.535 35.953 1.00 114.88 289 LEU A CA 1
ATOM 2194 C C . LEU A 1 297 ? -45.311 -9.741 36.774 1.00 109.99 289 LEU A C 1
ATOM 2195 O O . LEU A 1 297 ? -45.128 -8.538 36.555 1.00 105.94 289 LEU A O 1
ATOM 2197 N N . HIS A 1 298 ? -44.685 -10.408 37.738 1.00 105.31 290 HIS A N 1
ATOM 2198 C CA . HIS A 1 298 ? -43.620 -9.654 38.383 1.00 106.25 290 HIS A CA 1
ATOM 2199 C C . HIS A 1 298 ? -42.295 -9.941 37.687 1.00 108.94 290 HIS A C 1
ATOM 2200 O O . HIS A 1 298 ? -42.034 -11.086 37.302 1.00 100.65 290 HIS A O 1
ATOM 2202 N N . PRO A 1 299 ? -41.451 -8.924 37.507 1.00 107.20 291 PRO A N 1
ATOM 2203 C CA . PRO A 1 299 ? -40.173 -9.158 36.814 1.00 102.92 291 PRO A CA 1
ATOM 2204 C C . PRO A 1 299 ? -39.281 -10.175 37.509 1.00 106.49 291 PRO A C 1
ATOM 2205 O O . PRO A 1 299 ? -38.481 -10.838 36.837 1.00 103.67 291 PRO A O 1
ATOM 2209 N N . LYS A 1 300 ? -39.399 -10.327 38.832 1.00 101.26 292 LYS A N 1
ATOM 2210 C CA . LYS A 1 300 ? -38.608 -11.334 39.535 1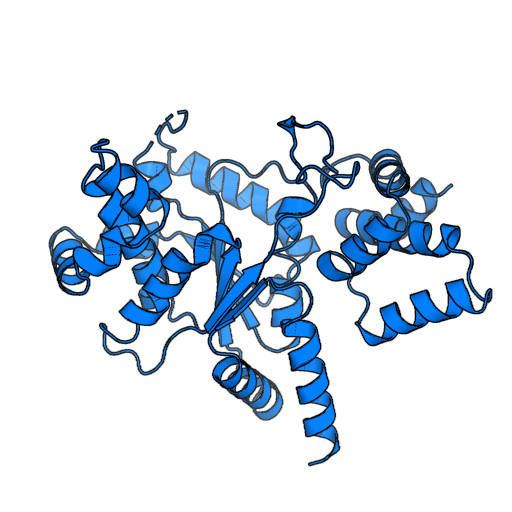.00 102.12 292 LYS A CA 1
ATOM 2211 C C . LYS A 1 300 ? -38.940 -12.739 39.045 1.00 103.74 292 LYS A C 1
ATOM 2212 O O . LYS A 1 300 ? -38.038 -13.548 38.798 1.00 97.64 292 LYS A O 1
ATOM 2214 N N . ALA A 1 301 ? -40.232 -13.049 38.901 1.00 104.32 293 ALA A N 1
ATOM 2215 C CA . ALA A 1 301 ? -40.624 -14.354 38.379 1.00 99.17 293 ALA A CA 1
ATOM 2216 C C . ALA A 1 301 ? -40.186 -14.536 36.933 1.00 98.74 293 ALA A C 1
ATOM 2217 O O . ALA A 1 301 ? -39.967 -15.669 36.489 1.00 94.51 293 ALA A O 1
ATOM 2219 N N . VAL A 1 302 ? -40.063 -13.443 36.180 1.00 97.36 294 VAL A N 1
ATOM 2220 C CA . VAL A 1 302 ? -39.558 -13.554 34.817 1.00 98.82 294 VAL A CA 1
ATOM 2221 C C . VAL A 1 302 ? -38.068 -13.875 34.831 1.00 97.88 294 VAL A C 1
ATOM 2222 O O . VAL A 1 302 ? -37.602 -14.749 34.089 1.00 98.22 294 VAL A O 1
ATOM 2226 N N . LYS A 1 303 ? -37.296 -13.184 35.681 1.00 97.25 295 LYS A N 1
ATOM 2227 C CA . LYS A 1 303 ? -35.880 -13.512 35.815 1.00 92.70 295 LYS A CA 1
ATOM 2228 C C . LYS A 1 303 ? -35.692 -14.921 36.362 1.00 97.03 295 LYS A C 1
ATOM 2229 O O . LYS A 1 303 ? -34.722 -15.603 36.006 1.00 84.13 295 LYS A O 1
ATOM 2231 N N . GLU A 1 304 ? -36.618 -15.381 37.207 1.00 89.97 296 GLU A N 1
ATOM 2232 C CA . GLU A 1 304 ? -36.553 -16.749 37.709 1.00 94.33 296 GLU A CA 1
ATOM 2233 C C . GLU A 1 304 ? -36.875 -17.758 36.612 1.00 91.90 296 GLU A C 1
ATOM 2234 O O . GLU A 1 304 ? -36.255 -18.826 36.546 1.00 90.24 296 GLU A O 1
ATOM 2236 N N . ASP A 1 305 ? -37.855 -17.450 35.755 1.00 86.27 297 ASP A N 1
ATOM 2237 C CA . ASP A 1 305 ? -38.168 -18.348 34.649 1.00 83.18 297 ASP A CA 1
ATOM 2238 C C . ASP A 1 305 ? -36.958 -18.538 33.746 1.00 79.01 297 ASP A C 1
ATOM 2239 O O . ASP A 1 305 ? -36.684 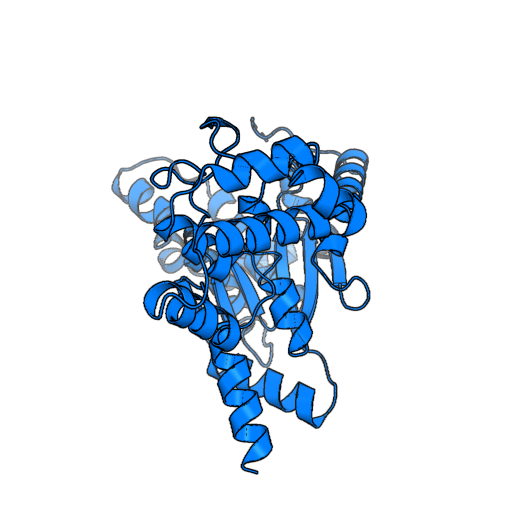-19.652 33.286 1.00 77.46 297 ASP A O 1
ATOM 2244 N N . LEU A 1 306 ? -36.219 -17.457 33.495 1.00 77.44 298 LEU A N 1
ATOM 2245 C CA . LEU A 1 306 ? -35.024 -17.528 32.662 1.00 74.42 298 LEU A CA 1
ATOM 2246 C C . LEU A 1 306 ? -33.936 -18.357 33.332 1.00 79.56 298 LEU A C 1
ATOM 2247 O O . LEU A 1 306 ? -33.372 -19.274 32.719 1.00 74.24 298 LEU A O 1
ATOM 2252 N N . ALA A 1 307 ? -33.615 -18.028 34.588 1.00 88.47 299 ALA A N 1
ATOM 2253 C CA . ALA A 1 307 ? -32.620 -18.789 35.338 1.00 88.29 299 ALA A CA 1
ATOM 2254 C C . ALA A 1 307 ? -32.962 -20.272 35.351 1.00 84.73 299 ALA A C 1
ATOM 2255 O O . ALA A 1 307 ? -32.108 -21.117 35.058 1.00 78.95 299 ALA A O 1
ATOM 2257 N N . GLY A 1 308 ? -34.218 -20.601 35.661 1.00 84.96 300 GLY A N 1
ATOM 2258 C CA . GLY A 1 308 ? -34.646 -21.991 35.625 1.00 88.15 300 GLY A CA 1
ATOM 2259 C C . GLY A 1 308 ? -34.462 -22.641 34.265 1.00 85.36 300 GLY A C 1
ATOM 2260 O O . GLY A 1 308 ? -34.111 -23.820 34.175 1.00 83.31 300 GLY A O 1
ATOM 2261 N N . GLU A 1 309 ? -34.699 -21.887 33.187 1.00 84.78 301 GLU A N 1
ATOM 2262 C CA . GLU A 1 309 ? -34.562 -22.466 31.852 1.00 79.86 301 GLU A CA 1
ATOM 2263 C C . GLU A 1 309 ? -33.114 -22.837 31.559 1.00 80.49 301 GLU A C 1
ATOM 2264 O O . GLU A 1 309 ? -32.843 -23.879 30.948 1.00 78.78 301 GLU A O 1
ATOM 2270 N N . ILE A 1 310 ? -32.171 -22.007 32.004 1.00 78.23 302 ILE A N 1
ATOM 2271 C CA . ILE A 1 310 ? -30.764 -22.276 31.735 1.00 77.04 302 ILE A CA 1
ATOM 2272 C C . ILE A 1 310 ? -30.256 -23.416 32.610 1.00 80.33 302 ILE A C 1
ATOM 2273 O O . ILE A 1 310 ? -29.461 -24.251 32.162 1.00 80.84 302 ILE A O 1
ATOM 2278 N N . VAL A 1 311 ? -30.716 -23.481 33.862 1.00 80.51 303 VAL A N 1
ATOM 2279 C CA . VAL A 1 311 ? -30.334 -24.593 34.726 1.00 78.10 303 VAL A CA 1
ATOM 2280 C C . VAL A 1 311 ? -30.936 -25.894 34.217 1.00 77.69 303 VAL A C 1
ATOM 2281 O O . VAL A 1 311 ? -30.275 -26.938 34.210 1.00 84.79 303 VAL A O 1
ATOM 2285 N N . ALA A 1 312 ? -32.196 -25.858 33.783 1.00 78.69 304 ALA A N 1
ATOM 2286 C CA . ALA A 1 312 ? -32.819 -27.059 33.237 1.00 83.25 304 ALA A CA 1
ATOM 2287 C C . ALA A 1 312 ? -32.187 -27.481 31.914 1.00 80.71 304 ALA A C 1
ATOM 2288 O O . ALA A 1 312 ? -32.238 -28.663 31.554 1.00 89.72 304 ALA A O 1
ATOM 2290 N N . ARG A 1 313 ? -31.597 -26.544 31.175 1.00 72.96 305 ARG A N 1
ATOM 2291 C CA . ARG A 1 313 ? -30.956 -26.917 29.919 1.00 69.99 305 ARG A CA 1
ATOM 2292 C C . ARG A 1 313 ? -29.744 -27.797 30.174 1.00 72.57 305 ARG A C 1
ATOM 2293 O O . ARG A 1 313 ? -29.543 -28.811 29.497 1.00 78.30 305 ARG A O 1
ATOM 2301 N N . TYR A 1 314 ? -28.927 -27.426 31.150 1.00 70.02 306 TYR A N 1
ATOM 2302 C CA . TYR A 1 314 ? -27.689 -28.136 31.410 1.00 76.53 306 TYR A CA 1
ATOM 2303 C C . TYR A 1 314 ? -27.822 -29.165 32.518 1.00 83.34 306 TYR A C 1
ATOM 2304 O O . TYR A 1 314 ? -26.880 -29.931 32.744 1.00 87.60 306 TYR A O 1
ATOM 2313 N N . TYR A 1 315 ? -28.974 -29.213 33.187 1.00 81.64 307 TYR A N 1
ATOM 2314 C CA . TYR A 1 315 ? -29.300 -30.273 34.129 1.00 83.61 307 TYR A CA 1
ATOM 2315 C C . TYR A 1 315 ? -30.695 -30.803 33.814 1.00 86.43 307 TYR A C 1
ATOM 2316 O O . TYR A 1 315 ? -30.885 -31.458 32.785 1.00 85.61 307 TYR A O 1
ATOM 2325 N N . ASP A 1 316 ? -31.680 -30.521 34.665 1.00 92.22 308 ASP A N 1
ATOM 2326 C CA . AS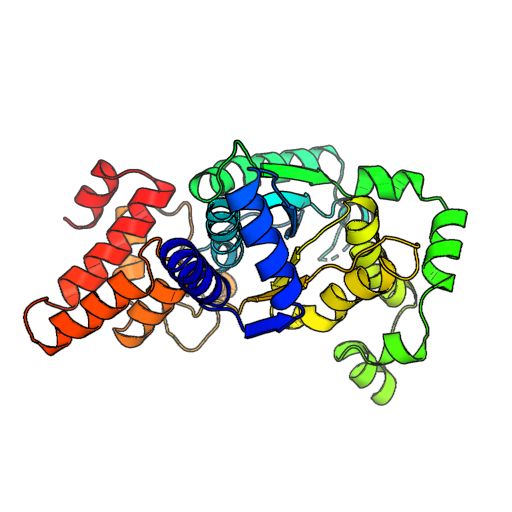P A 1 316 ? -33.050 -30.937 34.387 1.00 95.50 308 ASP A CA 1
ATOM 2327 C C . ASP A 1 316 ? -34.024 -30.047 35.151 1.00 102.11 308 ASP A C 1
ATOM 2328 O O . ASP A 1 316 ? -33.629 -29.186 35.943 1.00 102.41 308 ASP A O 1
ATOM 2333 N N . ASN A 1 317 ? -35.318 -30.284 34.911 1.00 103.71 309 ASN A N 1
ATOM 2334 C CA . ASN A 1 317 ? -36.368 -29.472 35.520 1.00 104.95 309 ASN A CA 1
ATOM 2335 C C . ASN A 1 317 ? -36.336 -29.579 37.038 1.00 103.31 309 ASN A C 1
ATOM 2336 O O . ASN A 1 317 ? -36.345 -28.563 37.746 1.00 97.98 309 ASN A O 1
ATOM 2341 N N . ASP A 1 318 ? -36.314 -30.810 37.554 1.00 108.15 310 ASP A N 1
ATOM 2342 C CA . ASP A 1 318 ? -36.325 -31.011 38.998 1.00 110.20 310 ASP A CA 1
ATOM 2343 C C . ASP A 1 318 ? -35.149 -30.298 39.652 1.00 109.35 310 ASP A C 1
ATOM 2344 O O . ASP A 1 318 ? -35.324 -29.549 40.620 1.00 112.40 310 ASP A O 1
ATOM 2346 N N . GLN A 1 319 ? -33.942 -30.496 39.118 1.00 105.12 311 GLN A N 1
ATOM 2347 C CA . GLN A 1 319 ? -32.781 -29.816 39.677 1.00 105.17 311 GLN A CA 1
ATOM 2348 C C . GLN A 1 319 ? -32.872 -28.307 39.495 1.00 102.00 311 GLN A C 1
ATOM 2349 O O . GLN A 1 319 ? -32.199 -27.563 40.216 1.00 107.61 311 GLN A O 1
ATOM 2351 N N . ALA A 1 320 ? -33.705 -27.841 38.566 1.00 98.51 312 ALA A N 1
ATOM 2352 C CA . ALA A 1 320 ? -33.873 -26.416 38.333 1.00 97.10 312 ALA A CA 1
ATOM 2353 C C . ALA A 1 320 ? -34.866 -25.780 39.288 1.00 100.13 312 ALA A C 1
ATOM 2354 O O . ALA A 1 320 ? -34.794 -24.568 39.511 1.00 97.01 312 ALA A O 1
ATOM 2356 N N . PHE A 1 321 ? -35.785 -26.564 39.858 1.00 113.72 313 PHE A N 1
ATOM 2357 C CA . PHE A 1 321 ? -36.647 -26.037 40.911 1.00 117.98 313 PHE A CA 1
ATOM 2358 C C . PHE A 1 321 ? -35.880 -25.879 42.216 1.00 120.25 313 PHE A C 1
ATOM 2359 O O . PHE A 1 321 ? -36.062 -24.888 42.932 1.00 125.76 313 PHE A O 1
ATOM 2361 N N . LYS A 1 322 ? -35.012 -26.843 42.537 1.00 119.43 314 LYS A N 1
ATOM 2362 C CA . LYS A 1 322 ? -34.274 -26.787 43.795 1.00 123.13 314 LYS A CA 1
ATOM 2363 C C . LYS A 1 322 ? -33.325 -25.598 43.836 1.00 122.24 314 LYS A C 1
ATOM 2364 O O . LYS A 1 322 ? -33.074 -25.043 44.911 1.00 131.35 314 LYS A O 1
ATOM 2366 N N . ALA A 1 323 ? -32.794 -25.187 42.685 1.00 117.35 315 ALA A N 1
ATOM 2367 C CA . ALA A 1 323 ? -31.877 -24.054 42.675 1.00 115.77 315 ALA A CA 1
ATOM 2368 C C . ALA A 1 323 ? -32.598 -22.756 43.017 1.00 119.39 315 ALA A C 1
ATOM 2369 O O . ALA A 1 323 ? -32.038 -21.890 43.702 1.00 109.11 315 ALA A O 1
ATOM 2371 N N . LYS A 1 324 ? -33.843 -22.610 42.553 1.00 118.54 316 LYS A N 1
ATOM 2372 C CA . LYS A 1 324 ? -34.640 -21.436 42.895 1.00 122.51 316 LYS A CA 1
ATOM 2373 C C . LYS A 1 324 ? -34.899 -21.373 44.394 1.00 130.42 316 LYS A C 1
ATOM 2374 O O . LYS A 1 324 ? -34.722 -20.324 45.026 1.00 138.34 316 LYS A O 1
ATOM 2376 N N . GLU A 1 325 ? -35.316 -22.490 44.979 1.00 140.38 317 GLU A N 1
ATOM 2377 C CA . GLU A 1 325 ? -35.561 -22.580 46.409 1.00 122.82 317 GLU A CA 1
ATOM 2378 C C . GLU A 1 325 ? -34.253 -22.458 47.177 1.00 124.72 317 GLU A C 1
ATOM 2379 O O . GLU A 1 325 ? -33.754 -21.355 47.394 1.00 125.04 317 GLU A O 1
#

Foldseek 3Di:
DVVVVVVLVQLLCLLCQQFPDKFCSVLVSVQLVCCVVPVAAAEEEEEDELQDPQDFVLVCLQLLSVQSVVVSRYQYEYEYALPDQQVWVRDHDDPVSSVVSVVVNVLASVLRHVVVRYHYYYLCVVVVVCPVVNLVVLVVQDDPVLLCPLPVSVVCVVVVHDDDVVVSSVLSSLLVVCLVRVHQEYEEAPSCVSSLVNVQSVNVVVPHPHGHMYTHHYAQCFQVRPHGADPVVVRTQGLPDQLLVSLVSLVSHDLVSLVVCCSRPNPDGPVVSVVVVVCCVVVVDPSSVVSLVSSLRSSCSSPRNVSSVVSVD

B-factor: mean 60.65, std 25.57, range [19.55, 140.38]

Organism: Helicobacter pylori (strain G27) (NCBI:txid563041)

CATH classification: 3.40.50.620

Sequence (313 aa):
HHHMEQKISVALKEIKRGANEIIGLEYIEKLVRKYYETNERFIVKAGFDPTAPDLHLGHTVLIQQKLALLQQYGARVKFLIGDFTAMIGTRKPLNREQVLENAKTYEEQIYKILDQKHTEVCFNSTWLDALGAKGMIELCAKFSVARMLERDDFAKRHKENRPISIVEFLYPLLQGYDSVAMGADIELGGNDQKFNLLVGRFLQRRAYGLNKEQSIITMPLLEGLDGVQKMSKSLGNYVGITEEPNAMFGKIMSVSDDLMWRYYTLLSAKTLEEIEDLKHGILNQTLHPKAVKEDLAGEIVARYYDNDQAFKAKE

Solvent-accessible surface area: 15051 Å² total; per-residue (Å²): 196,91,155,66,83,58,35,3,51,82,0,26,112,8,0,94,28,17,25,71,65,35,46,23,50,154,54,0,47,135,8,0,80,61,33,85,145,75,110,95,62,4,31,0,2,0,46,30,66,14,71,56,25,93,27,19,0,19,76,1,4,30,2,28,11,0,14,28,0,9,116,23,0,0,78,0,27,0,6,2,17,0,36,51,14,67,115,59,168,79,77,88,27,76,91,66,89,0,89,57,28,5,54,56,7,71,122,31,1,51,88,21,6,71,111,85,57,19,81,36,15,34,10,14,100,48,6,101,84,25,46,83,150,10,50,120,81,0,49,87,61,31,63,98,71,94,3,42,103,44,125,60,0,42,50,62,108,79,134,142,37,123,41,61,141,65,39,36,40,98,2,8,9,49,0,35,5,0,18,49,9,16,0,8,0,3,4,7,22,88,123,58,78,24,20,2,40,3,0,50,80,0,0,140,46,64,66,54,113,57,65,0,0,1,0,2,9,17,120,3,30,0,24,88,35,100,45,90,14,36,72,99,63,53,9,70,0,8,3,99,37,58,26,95,53,0,11,37,63,1,76,77,18,67,86,80,12,2,46,74,0,4,41,8,0,8,75,82,59,68,69,83,9,57,100,24,98,131,12,26,161,64,91,90,39,59,66,73,56,10,19,31,85,1,0,14,39,1,0,30,36,6,80,67,121,79,32,9,68,65,11,58,122